Protein AF-A0A1V4ZF25-F1 (afdb_monomer)

Sequence (191 aa):
MKILPPLLLLLLVLAVLATGTIESGMRPPSDMKNAGIVDRIIAELNWEINGLTRPFATACNSPVFSGYELLMSSGESSKDLDHCIQFVAVQAGDTAQCEGIERGAPRTKCYCLIASKKNDPAICDQVPATDDMQAYLKIDCLWEVAIKNNNPAACDAMGNEKISRMFIGEMSRQTCRQRLASGQGVGESTL

Mean predicted aligned error: 16.09 Å

Solvent-accessible surface area (backbone atoms only — not comparable to full-atom values): 11262 Å² total; per-residue (Å²): 136,84,80,76,58,70,67,60,56,52,50,51,54,51,51,59,66,69,64,76,73,77,90,67,97,70,85,79,79,93,84,69,91,82,66,52,75,66,56,51,48,50,57,50,56,47,47,66,69,41,55,83,60,54,63,63,71,52,59,67,67,29,72,77,59,52,68,63,63,86,77,66,92,68,99,55,72,64,70,58,38,32,51,42,45,29,51,52,20,42,73,72,59,40,68,74,49,32,72,78,30,82,54,50,34,53,24,22,43,24,32,27,51,27,16,38,75,69,64,34,51,73,45,26,75,69,36,62,90,68,89,45,87,76,36,46,51,44,64,53,25,20,46,49,21,13,38,65,62,57,32,67,65,22,25,57,73,38,57,88,51,70,50,73,46,91,94,76,42,69,49,29,28,63,52,45,52,52,39,51,73,70,61,74,18,70,81,78,83,85,127

pLDDT: mean 74.19, std 22.08, range [32.78, 98.44]

Structure (mmCIF, N/CA/C/O backbone):
data_AF-A0A1V4ZF25-F1
#
_entry.id   AF-A0A1V4ZF25-F1
#
loop_
_atom_site.group_PDB
_atom_site.id
_atom_site.type_symbol
_atom_site.label_atom_id
_atom_site.label_alt_id
_atom_site.label_comp_id
_atom_site.label_asym_id
_atom_site.label_entity_id
_atom_site.label_seq_id
_atom_site.pdbx_PDB_ins_code
_atom_site.Cartn_x
_atom_site.Cartn_y
_atom_site.Cartn_z
_atom_site.occupancy
_atom_site.B_iso_or_equiv
_atom_site.auth_seq_id
_atom_site.auth_comp_id
_atom_site.auth_asym_id
_atom_site.auth_atom_id
_atom_site.pdbx_PDB_model_num
ATOM 1 N N . MET A 1 1 ? -29.576 9.202 -37.189 1.00 43.84 1 MET A N 1
ATOM 2 C CA . MET A 1 1 ? -28.399 8.309 -37.270 1.00 43.84 1 MET A CA 1
ATOM 3 C C . MET A 1 1 ? -28.535 7.481 -38.540 1.00 43.84 1 MET A C 1
ATOM 5 O O . MET A 1 1 ? -29.440 6.662 -38.612 1.00 43.84 1 MET A O 1
ATOM 9 N N . LYS A 1 2 ? -27.757 7.778 -39.588 1.00 48.41 2 LYS A N 1
ATOM 10 C CA . LYS A 1 2 ? -27.803 7.023 -40.851 1.00 48.41 2 LYS A CA 1
ATOM 11 C C . LYS A 1 2 ? -26.808 5.870 -40.739 1.00 48.41 2 LYS A C 1
ATOM 13 O O . LYS A 1 2 ? -25.610 6.113 -40.669 1.00 48.41 2 LYS A O 1
ATOM 18 N N . ILE A 1 3 ? -27.323 4.648 -40.651 1.00 57.91 3 ILE A N 1
ATOM 19 C CA . ILE A 1 3 ? -26.526 3.420 -40.652 1.00 57.91 3 ILE A CA 1
ATOM 20 C C . ILE A 1 3 ? -25.898 3.308 -42.043 1.00 57.91 3 ILE A C 1
ATOM 22 O O . ILE A 1 3 ? -26.611 3.280 -43.047 1.00 57.91 3 ILE A O 1
ATOM 26 N N . LEU A 1 4 ? -24.567 3.328 -42.104 1.00 49.41 4 LEU A N 1
ATOM 27 C CA . LEU A 1 4 ? -23.829 3.123 -43.345 1.00 49.41 4 LEU A CA 1
ATOM 28 C C . LEU A 1 4 ? -24.105 1.695 -43.847 1.00 49.41 4 LEU A C 1
ATOM 30 O O . LEU A 1 4 ? -24.036 0.758 -43.047 1.00 49.41 4 LEU A O 1
ATOM 34 N N . PRO A 1 5 ? -24.428 1.497 -45.136 1.00 68.56 5 PRO A N 1
ATOM 35 C CA . PRO A 1 5 ? -24.726 0.172 -45.653 1.00 68.56 5 PRO A CA 1
ATOM 36 C C . PRO A 1 5 ? -23.484 -0.730 -45.544 1.00 68.56 5 PRO A C 1
ATOM 38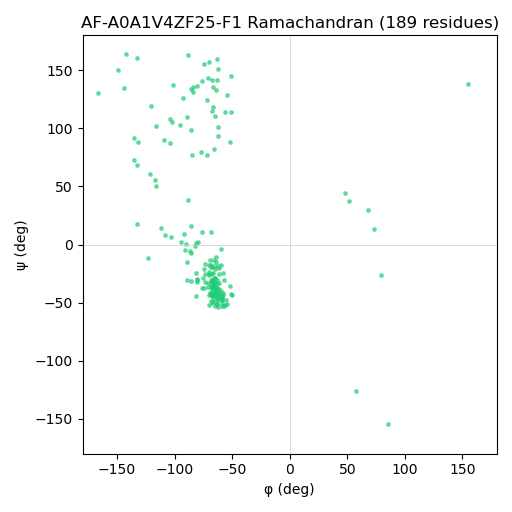 O O . PRO A 1 5 ? -22.372 -0.268 -45.811 1.00 68.56 5 PRO A O 1
ATOM 41 N N . PRO A 1 6 ? -23.648 -2.019 -45.198 1.00 69.19 6 PRO A N 1
ATOM 42 C CA . PRO A 1 6 ? -22.541 -2.942 -44.920 1.00 69.19 6 PRO A CA 1
ATOM 43 C C . PRO A 1 6 ? -21.561 -3.103 -46.095 1.00 69.19 6 PRO A C 1
ATOM 45 O O . PRO A 1 6 ? -20.382 -3.371 -45.882 1.00 69.19 6 PRO A O 1
ATOM 48 N N . LEU A 1 7 ? -22.008 -2.849 -47.330 1.00 66.12 7 LEU A N 1
ATOM 49 C CA . LEU A 1 7 ? -21.134 -2.818 -48.506 1.00 66.12 7 LEU A CA 1
ATOM 50 C C . LEU A 1 7 ? -20.093 -1.690 -48.471 1.00 66.12 7 LEU A C 1
ATOM 52 O O . LEU A 1 7 ? -18.994 -1.870 -48.988 1.00 66.12 7 LEU A O 1
ATOM 56 N N . LEU A 1 8 ? -20.411 -0.539 -47.871 1.00 69.06 8 LEU A N 1
ATOM 57 C CA . LEU A 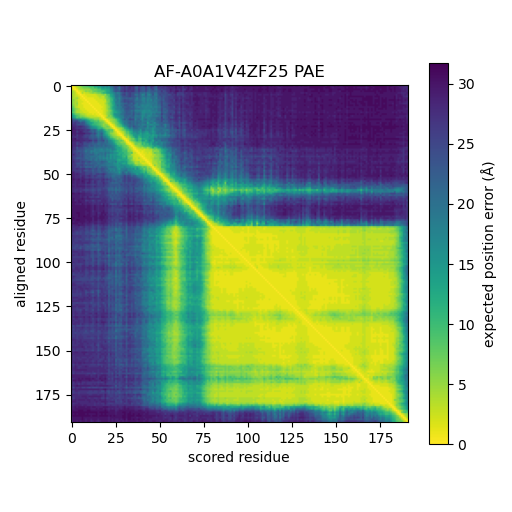1 8 ? -19.479 0.589 -47.802 1.00 69.06 8 LEU A CA 1
ATOM 58 C C . LEU A 1 8 ? -18.360 0.325 -46.786 1.00 69.06 8 LEU A C 1
ATOM 60 O O . LEU A 1 8 ? -17.223 0.732 -47.002 1.00 69.06 8 LEU A O 1
ATOM 64 N N . LEU A 1 9 ? -18.675 -0.409 -45.712 1.00 67.56 9 LEU A N 1
ATOM 65 C CA . LEU A 1 9 ? -17.688 -0.869 -44.736 1.00 67.56 9 LEU A CA 1
ATOM 66 C C . LEU A 1 9 ? -16.733 -1.889 -45.372 1.00 67.56 9 LEU A C 1
ATOM 68 O O . LEU A 1 9 ? -15.522 -1.793 -45.202 1.00 67.56 9 LEU A O 1
ATOM 72 N N . LEU A 1 10 ? -17.274 -2.816 -46.171 1.00 71.81 10 LEU A N 1
ATOM 73 C CA . LEU A 1 10 ? -16.479 -3.805 -46.899 1.00 71.81 10 LEU A CA 1
ATOM 74 C C . LEU A 1 10 ? -15.548 -3.143 -47.930 1.00 71.81 10 LEU A C 1
ATOM 76 O O . LEU A 1 10 ? -14.391 -3.530 -48.055 1.00 71.81 10 LEU A O 1
ATOM 80 N N . LEU A 1 11 ? -16.031 -2.112 -48.632 1.00 72.69 11 LEU A N 1
ATOM 81 C CA . LEU A 1 11 ? -15.228 -1.341 -49.586 1.00 72.69 11 LEU A CA 1
ATOM 82 C C . LEU A 1 11 ? -14.112 -0.539 -48.908 1.00 72.69 11 LEU A C 1
ATOM 84 O O . LEU A 1 11 ? -13.014 -0.477 -49.452 1.00 72.69 11 LEU A O 1
ATOM 88 N N . LEU A 1 12 ? -14.354 0.026 -47.721 1.00 69.88 12 LEU A N 1
ATOM 89 C CA . LEU A 1 12 ? -13.310 0.700 -46.941 1.00 69.88 12 LEU A CA 1
ATOM 90 C C . LEU A 1 12 ? -12.224 -0.281 -46.480 1.00 69.88 12 LEU A C 1
ATOM 92 O O . LEU A 1 12 ? -11.042 0.021 -46.611 1.00 69.88 12 LEU A O 1
ATOM 96 N N . VAL A 1 13 ? -12.607 -1.475 -46.019 1.00 71.38 13 VAL A N 1
ATOM 97 C CA . VAL A 1 13 ? -11.649 -2.524 -45.626 1.00 71.38 13 VAL A CA 1
ATOM 98 C C . VAL A 1 13 ? -10.829 -3.003 -46.829 1.00 71.38 13 VAL A C 1
ATOM 100 O O . VAL A 1 13 ? -9.610 -3.119 -46.738 1.00 71.38 13 VAL A O 1
ATOM 103 N N . LEU A 1 14 ? -11.466 -3.218 -47.984 1.00 74.50 14 LEU A N 1
ATOM 104 C CA . LEU A 1 14 ? -10.766 -3.604 -49.214 1.00 74.50 14 LEU A CA 1
ATOM 105 C C . LEU A 1 14 ? -9.848 -2.490 -49.743 1.00 74.50 14 LEU A C 1
ATOM 107 O O . LEU A 1 14 ? -8.775 -2.793 -50.261 1.00 74.50 14 LEU A O 1
ATOM 111 N N . ALA A 1 15 ? -10.226 -1.218 -49.586 1.00 67.81 15 ALA A N 1
ATOM 112 C CA . ALA A 1 15 ? -9.388 -0.083 -49.972 1.00 67.81 15 ALA A CA 1
ATOM 113 C C . ALA A 1 15 ? -8.112 0.005 -49.118 1.00 67.81 15 ALA A C 1
ATOM 115 O O . ALA A 1 15 ? -7.033 0.199 -49.672 1.00 67.81 15 ALA A O 1
ATOM 116 N N . VAL A 1 16 ? -8.218 -0.218 -47.803 1.00 62.72 16 VAL A N 1
ATOM 117 C CA . VAL A 1 16 ? -7.059 -0.262 -46.891 1.00 62.72 16 VAL A CA 1
ATOM 118 C C . VAL A 1 16 ? -6.133 -1.442 -47.214 1.00 62.72 16 VAL A C 1
ATOM 120 O O . VAL A 1 16 ? -4.915 -1.288 -47.191 1.00 62.72 16 VAL A O 1
ATOM 123 N N . LEU A 1 17 ? -6.691 -2.600 -47.589 1.00 61.19 17 LEU A N 1
ATOM 124 C CA . LEU A 1 17 ? -5.906 -3.764 -48.025 1.00 61.19 17 LEU A CA 1
ATOM 125 C C . LEU A 1 17 ? -5.196 -3.544 -49.374 1.00 61.19 17 LEU A C 1
ATOM 127 O O . LEU A 1 17 ? -4.135 -4.121 -49.606 1.00 61.19 17 LEU A O 1
ATOM 131 N N . ALA A 1 18 ? -5.766 -2.729 -50.267 1.00 57.44 18 ALA A N 1
ATOM 132 C CA . ALA A 1 18 ? -5.210 -2.479 -51.597 1.00 57.44 18 ALA A CA 1
ATOM 133 C C . ALA A 1 18 ? -4.069 -1.449 -51.596 1.00 57.44 18 ALA A C 1
ATOM 135 O O . ALA A 1 18 ? -3.160 -1.547 -52.419 1.00 57.44 18 ALA A O 1
ATOM 136 N N . THR A 1 19 ? -4.065 -0.485 -50.671 1.00 53.81 19 THR A N 1
ATOM 137 C CA . THR A 1 19 ? -3.007 0.537 -50.570 1.00 53.81 19 THR A CA 1
ATOM 138 C C . THR A 1 19 ? -1.838 0.083 -49.699 1.00 53.81 19 THR A C 1
ATOM 140 O O . THR A 1 19 ? -1.306 0.883 -48.940 1.00 53.81 19 THR A O 1
ATOM 143 N N . GLY A 1 20 ? -1.453 -1.196 -49.780 1.00 55.75 20 GLY A N 1
ATOM 144 C CA . GLY A 1 20 ? -0.365 -1.797 -49.011 1.00 55.75 20 GLY A CA 1
ATOM 145 C C . GLY A 1 20 ? 0.951 -1.017 -49.098 1.00 55.75 20 GLY A C 1
ATOM 146 O O . GLY A 1 20 ? 1.815 -1.319 -49.913 1.00 55.75 20 GLY A O 1
ATOM 147 N N . THR A 1 21 ? 1.113 -0.048 -48.205 1.00 42.12 21 THR A N 1
ATOM 148 C CA . THR A 1 21 ? 2.372 0.592 -47.835 1.00 42.12 21 THR A CA 1
ATOM 149 C C . THR A 1 21 ? 2.392 0.689 -46.318 1.00 42.12 21 THR A C 1
ATOM 151 O O . THR A 1 21 ? 2.205 1.752 -45.732 1.00 42.12 21 THR A O 1
ATOM 154 N N . ILE A 1 22 ? 2.581 -0.460 -45.672 1.00 46.69 22 ILE A N 1
ATOM 155 C CA . ILE A 1 22 ? 3.146 -0.483 -44.331 1.00 46.69 22 ILE A CA 1
ATOM 156 C C . ILE A 1 22 ? 4.663 -0.484 -44.543 1.00 46.69 22 ILE A C 1
ATOM 158 O O . ILE A 1 22 ? 5.259 -1.520 -44.840 1.00 46.69 22 ILE A O 1
ATOM 162 N N . GLU A 1 23 ? 5.297 0.684 -44.434 1.00 48.47 23 GLU A N 1
ATOM 163 C CA 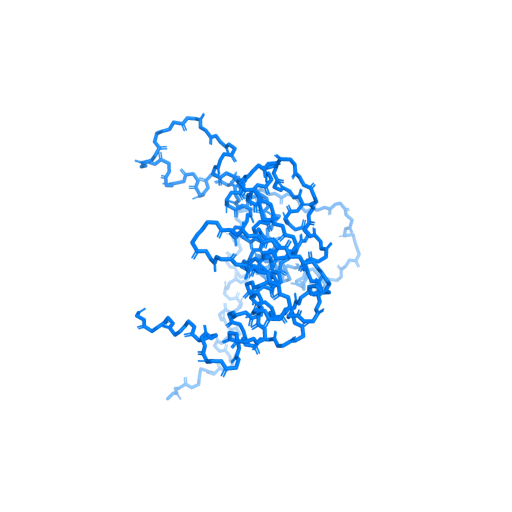. GLU A 1 23 ? 6.722 0.729 -44.111 1.00 48.47 23 GLU A CA 1
ATOM 164 C C . GLU A 1 23 ? 6.883 0.103 -42.720 1.00 48.47 23 GLU A C 1
ATOM 166 O O . GLU A 1 23 ? 6.564 0.700 -41.697 1.00 48.47 23 GLU A O 1
ATOM 171 N N . SER A 1 24 ? 7.314 -1.154 -42.677 1.00 41.22 24 SER A N 1
ATOM 172 C CA . SER A 1 24 ? 7.669 -1.852 -41.443 1.00 41.22 24 SER A CA 1
ATOM 173 C C . SER A 1 24 ? 9.009 -2.534 -41.627 1.00 41.22 24 SER A C 1
ATOM 175 O O . SER A 1 24 ? 9.118 -3.697 -42.013 1.00 41.22 24 SER A O 1
ATOM 177 N N . GLY A 1 25 ? 10.060 -1.779 -41.326 1.00 45.16 25 GLY A N 1
ATOM 178 C CA . GLY A 1 25 ? 11.343 -2.345 -40.955 1.00 45.16 25 GLY A CA 1
ATOM 179 C C . GLY A 1 25 ? 11.280 -2.844 -39.517 1.00 45.16 25 GLY A C 1
ATOM 180 O O . GLY A 1 25 ? 11.749 -2.152 -38.626 1.00 45.16 25 GLY A O 1
ATOM 181 N N . MET A 1 26 ? 10.705 -4.027 -39.285 1.00 43.22 26 MET A N 1
ATOM 182 C CA . MET A 1 26 ? 11.053 -4.895 -38.153 1.00 43.22 26 MET A CA 1
ATOM 183 C C . MET A 1 26 ? 10.467 -6.293 -38.367 1.00 43.22 26 MET A C 1
ATOM 185 O O . MET A 1 26 ? 9.315 -6.470 -38.747 1.00 43.22 26 MET A O 1
ATOM 189 N N . ARG A 1 27 ? 11.329 -7.297 -38.204 1.00 41.66 27 ARG A N 1
ATOM 190 C CA . ARG A 1 27 ? 11.104 -8.689 -38.600 1.00 41.66 27 ARG A CA 1
ATOM 191 C C . ARG A 1 27 ? 10.320 -9.431 -37.501 1.00 41.66 27 ARG A C 1
ATOM 193 O O . ARG A 1 27 ? 10.744 -9.355 -36.349 1.00 41.66 27 ARG A O 1
ATOM 200 N N . PRO A 1 28 ? 9.241 -10.170 -37.819 1.00 42.69 28 PRO A N 1
ATOM 201 C CA . PRO A 1 28 ? 8.540 -10.990 -36.832 1.00 42.69 28 PRO A CA 1
ATOM 202 C C . PRO A 1 28 ? 9.384 -12.207 -36.391 1.00 42.69 28 PRO A C 1
ATOM 204 O O . PRO A 1 28 ? 10.290 -12.624 -37.125 1.00 42.69 28 PRO A O 1
ATOM 207 N N . PRO A 1 29 ? 9.108 -12.776 -35.200 1.00 42.34 29 PRO A N 1
ATOM 208 C CA . PRO A 1 29 ? 9.837 -13.916 -34.643 1.00 42.34 29 PRO A CA 1
ATOM 209 C C . PRO A 1 29 ? 9.726 -15.182 -35.511 1.00 42.34 29 PRO A C 1
ATOM 211 O O . PRO A 1 29 ? 8.748 -15.404 -36.222 1.00 42.34 29 PRO A O 1
ATOM 214 N N . SER A 1 30 ? 10.765 -16.016 -35.441 1.00 45.06 30 SER A N 1
ATOM 215 C CA . SER A 1 30 ? 11.114 -17.100 -36.376 1.00 45.06 30 SER A CA 1
ATOM 216 C C . SER A 1 30 ? 10.129 -18.273 -36.498 1.00 45.06 30 SER A C 1
ATOM 218 O O . SER A 1 30 ? 10.297 -19.091 -37.404 1.00 45.06 30 SER A O 1
ATOM 220 N N . ASP A 1 31 ? 9.126 -18.378 -35.625 1.00 48.72 31 ASP A N 1
ATOM 221 C CA . ASP A 1 31 ? 8.354 -19.613 -35.411 1.00 48.72 31 ASP A CA 1
ATOM 222 C C . ASP A 1 31 ? 6.869 -19.500 -35.788 1.00 48.72 31 ASP A C 1
ATOM 224 O O . ASP A 1 31 ? 5.976 -19.904 -35.051 1.00 48.72 31 ASP A O 1
ATOM 228 N N . MET A 1 32 ? 6.579 -19.000 -36.992 1.00 49.62 32 MET A N 1
ATOM 229 C CA . MET A 1 32 ? 5.235 -19.085 -37.586 1.00 49.62 32 MET A CA 1
ATOM 230 C C . MET A 1 32 ? 5.305 -19.567 -39.035 1.00 49.62 32 MET A C 1
ATOM 232 O O . MET A 1 32 ? 5.032 -18.818 -39.970 1.00 49.62 32 MET A O 1
ATOM 236 N N . LYS A 1 33 ? 5.690 -20.832 -39.248 1.00 46.44 33 LYS A N 1
ATOM 237 C CA . LYS A 1 33 ? 5.713 -21.423 -40.600 1.00 46.44 33 LYS A CA 1
ATOM 238 C C . LYS A 1 33 ? 4.398 -22.085 -41.032 1.00 46.44 33 LYS A C 1
ATOM 240 O O . LYS A 1 33 ? 4.225 -22.266 -42.227 1.00 46.44 33 LYS A O 1
ATOM 245 N N . ASN A 1 34 ? 3.462 -22.368 -40.115 1.00 50.59 34 ASN A N 1
ATOM 246 C CA . ASN A 1 34 ? 2.241 -23.142 -40.416 1.00 50.59 34 ASN A CA 1
ATOM 247 C C . ASN A 1 34 ? 0.917 -22.541 -39.891 1.00 50.59 34 ASN A C 1
ATOM 249 O O . ASN A 1 34 ? -0.080 -23.251 -39.804 1.00 50.59 34 ASN A O 1
ATOM 253 N N . ALA A 1 35 ? 0.876 -21.255 -39.544 1.00 48.78 35 ALA A N 1
ATOM 254 C CA . ALA A 1 35 ? -0.372 -20.600 -39.140 1.00 48.78 35 ALA A CA 1
ATOM 255 C C . ALA A 1 35 ? -1.159 -20.131 -40.380 1.00 48.78 35 AL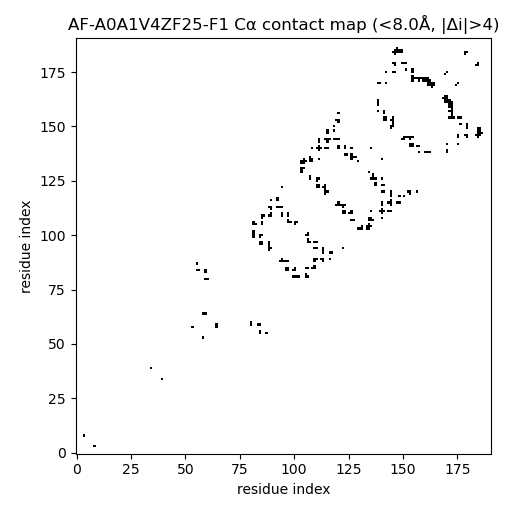A A C 1
ATOM 257 O O . ALA A 1 35 ? -0.567 -19.564 -41.308 1.00 48.78 35 ALA A O 1
ATOM 258 N N . GLY A 1 36 ? -2.475 -20.365 -40.418 1.00 49.78 36 GLY A N 1
ATOM 259 C CA . GLY A 1 36 ? -3.327 -19.922 -41.524 1.00 49.78 36 GLY A CA 1
ATOM 260 C C . GLY A 1 36 ? -3.361 -18.393 -41.635 1.00 49.78 36 GLY A C 1
ATOM 261 O O . GLY A 1 36 ? -3.068 -17.682 -40.678 1.00 49.78 36 GLY A O 1
ATOM 262 N N . ILE A 1 37 ? -3.743 -17.853 -42.799 1.00 59.34 37 ILE A N 1
ATOM 263 C CA . ILE A 1 37 ? -3.879 -16.393 -43.003 1.00 59.34 37 ILE A CA 1
ATOM 264 C C . ILE A 1 37 ? -4.761 -15.748 -41.922 1.00 59.34 37 ILE A C 1
ATOM 266 O O . ILE A 1 37 ? -4.455 -14.656 -41.459 1.00 59.34 37 ILE A O 1
ATOM 270 N N . VAL A 1 38 ? -5.804 -16.448 -41.471 1.00 51.66 38 VAL A N 1
ATOM 271 C CA . VAL A 1 38 ? -6.694 -15.985 -40.398 1.00 51.66 38 VAL A CA 1
ATOM 272 C C . VAL A 1 38 ? -5.978 -15.949 -39.044 1.00 51.66 38 VAL A C 1
ATOM 274 O O . VAL A 1 38 ? -6.114 -14.964 -38.331 1.00 51.66 38 VAL A O 1
ATOM 277 N N . ASP A 1 39 ? -5.145 -16.940 -38.720 1.00 49.47 39 ASP A N 1
ATOM 278 C CA . ASP A 1 39 ? -4.352 -16.952 -37.480 1.00 49.47 39 ASP A CA 1
ATOM 279 C C . ASP A 1 39 ? -3.304 -15.835 -37.464 1.00 49.47 39 ASP A C 1
ATOM 281 O O . ASP A 1 39 ? -3.031 -15.242 -36.422 1.00 49.47 39 ASP A O 1
ATOM 285 N N . ARG A 1 40 ? -2.742 -15.503 -38.635 1.00 52.12 40 ARG A N 1
ATOM 286 C CA . ARG A 1 40 ? -1.816 -14.374 -38.793 1.00 52.12 40 ARG A CA 1
ATOM 287 C C . ARG A 1 40 ? -2.530 -13.037 -38.619 1.00 52.12 40 ARG A C 1
ATOM 289 O O . ARG A 1 40 ? -2.005 -12.177 -37.931 1.00 52.12 40 ARG A O 1
ATOM 296 N N . ILE A 1 41 ? -3.735 -12.885 -39.170 1.00 54.31 41 ILE A N 1
ATOM 297 C CA . ILE A 1 41 ? -4.560 -11.677 -38.998 1.00 54.31 41 ILE A CA 1
ATOM 298 C C . ILE A 1 41 ? -5.045 -11.538 -37.549 1.00 54.31 41 ILE A C 1
ATOM 300 O O . ILE A 1 41 ? -5.073 -10.431 -37.027 1.00 54.31 41 ILE A O 1
ATOM 304 N N . ILE A 1 42 ? -5.388 -12.640 -36.874 1.00 55.53 42 ILE A N 1
ATOM 305 C CA . ILE A 1 42 ? -5.744 -12.618 -35.450 1.00 55.53 42 ILE A CA 1
ATOM 306 C C . ILE A 1 42 ? -4.522 -12.239 -34.614 1.00 55.53 42 ILE A C 1
ATOM 308 O O . ILE A 1 42 ? -4.649 -11.379 -33.756 1.00 55.53 42 ILE A O 1
ATOM 312 N N . ALA A 1 43 ? -3.336 -12.794 -34.882 1.00 52.62 43 ALA A N 1
ATOM 313 C CA . ALA A 1 43 ? -2.102 -12.373 -34.212 1.00 52.62 43 ALA A CA 1
ATOM 314 C C . ALA A 1 43 ? -1.766 -10.892 -34.479 1.00 52.62 43 ALA A C 1
ATOM 316 O O . ALA A 1 43 ? -1.253 -10.214 -33.589 1.00 52.62 43 ALA A O 1
ATOM 317 N N . GLU A 1 44 ? -2.099 -10.392 -35.672 1.00 50.78 44 GLU A N 1
ATOM 318 C CA . GLU A 1 44 ? -1.920 -8.996 -36.064 1.00 50.78 44 GLU A CA 1
ATOM 319 C C . GLU A 1 44 ? -2.896 -8.047 -35.328 1.00 50.78 44 GLU A C 1
ATOM 321 O O . GLU A 1 44 ? -2.514 -7.127 -34.614 1.00 50.78 44 GLU A O 1
ATOM 326 N N . LEU A 1 45 ? -4.194 -8.329 -35.361 1.00 49.28 45 LEU A N 1
ATOM 327 C CA . LEU A 1 45 ? -5.189 -7.530 -34.631 1.00 49.28 45 LEU A CA 1
ATOM 328 C C . LEU A 1 45 ? -5.011 -7.623 -33.110 1.00 49.28 45 LEU A C 1
ATOM 330 O O . LEU A 1 45 ? -5.310 -6.680 -32.376 1.00 49.28 45 LEU A O 1
ATOM 334 N N . ASN A 1 46 ? -4.485 -8.747 -32.621 1.00 48.59 46 ASN A N 1
ATOM 335 C CA . ASN A 1 46 ? -4.186 -8.917 -31.212 1.00 48.59 46 ASN A CA 1
ATOM 336 C C . ASN A 1 46 ? -2.991 -8.047 -30.781 1.00 48.59 46 ASN A C 1
ATOM 338 O O . ASN A 1 46 ? -2.949 -7.708 -29.609 1.00 48.59 46 ASN A O 1
ATOM 342 N N . TRP A 1 47 ? -2.062 -7.614 -31.648 1.00 45.28 47 TRP A N 1
ATOM 343 C CA . TRP A 1 47 ? -1.019 -6.642 -31.253 1.00 45.28 47 TRP A CA 1
ATOM 344 C C . TRP A 1 47 ? -1.503 -5.190 -31.266 1.00 45.28 47 TRP A C 1
ATOM 346 O O . TRP A 1 47 ? -0.965 -4.385 -30.513 1.00 45.28 47 TRP A O 1
ATOM 356 N N . GLU A 1 48 ? -2.528 -4.847 -32.050 1.00 39.34 48 GLU A N 1
ATOM 357 C CA . GLU A 1 48 ? -3.164 -3.522 -31.975 1.00 39.34 48 GLU A CA 1
ATOM 358 C C . GLU A 1 48 ? -4.040 -3.396 -30.720 1.00 39.34 48 GLU A C 1
ATOM 360 O O . GLU A 1 48 ? -4.014 -2.367 -30.044 1.00 39.34 48 GLU A O 1
ATOM 365 N N . ILE A 1 49 ? -4.738 -4.470 -30.330 1.00 45.28 49 ILE A N 1
ATOM 366 C CA . ILE A 1 49 ? -5.528 -4.514 -29.086 1.00 45.28 49 ILE A CA 1
ATOM 367 C C . ILE A 1 49 ? -4.616 -4.694 -27.854 1.00 45.28 49 ILE A C 1
ATOM 369 O O . ILE A 1 49 ? -4.823 -4.036 -26.833 1.00 45.28 49 ILE A O 1
ATOM 373 N N . ASN A 1 50 ? -3.545 -5.491 -27.960 1.00 42.44 50 ASN A N 1
ATOM 374 C CA . ASN A 1 50 ? -2.468 -5.571 -26.961 1.00 42.44 50 ASN A CA 1
ATOM 375 C C . ASN A 1 50 ? -1.379 -4.499 -27.172 1.00 42.44 50 ASN A C 1
ATOM 377 O O . ASN A 1 50 ? -0.309 -4.570 -26.575 1.00 42.44 50 ASN A O 1
ATOM 381 N N . GLY A 1 51 ? -1.640 -3.449 -27.957 1.00 40.12 51 GLY A N 1
ATOM 382 C CA . GLY A 1 51 ? -0.790 -2.251 -28.021 1.00 40.12 51 GLY A CA 1
ATOM 383 C C . GLY A 1 51 ? -0.784 -1.476 -26.695 1.00 40.12 51 GLY A C 1
ATOM 384 O O . GLY A 1 51 ? 0.098 -0.654 -26.446 1.00 40.12 51 GLY A O 1
ATOM 385 N N . LEU A 1 52 ? -1.728 -1.810 -25.807 1.00 42.25 52 LEU A N 1
ATOM 386 C CA . LEU A 1 52 ? -1.733 -1.493 -24.378 1.00 42.25 52 LEU A CA 1
ATOM 387 C C . LEU A 1 52 ? -0.672 -2.255 -23.569 1.00 42.25 52 LEU A C 1
ATOM 389 O O . LEU A 1 52 ? -0.398 -1.863 -22.445 1.00 42.25 52 LEU A O 1
ATOM 393 N N . THR A 1 53 ? -0.045 -3.291 -24.127 1.00 44.88 53 THR A N 1
ATOM 394 C CA . THR A 1 53 ? 1.108 -4.005 -23.563 1.00 44.88 53 THR A CA 1
ATOM 395 C C . THR A 1 53 ? 2.326 -3.849 -24.473 1.00 44.88 53 THR A C 1
ATOM 397 O O . THR A 1 53 ? 2.975 -4.821 -24.861 1.00 44.88 53 THR A O 1
ATOM 400 N N . ARG A 1 54 ? 2.717 -2.604 -24.779 1.00 49.53 54 ARG A N 1
ATOM 401 C CA . ARG A 1 54 ? 4.165 -2.346 -24.877 1.00 49.53 54 ARG A CA 1
ATOM 402 C C . ARG A 1 54 ? 4.798 -2.887 -23.586 1.00 49.53 54 ARG A C 1
ATOM 404 O O . ARG A 1 54 ? 4.144 -2.774 -22.547 1.00 49.53 54 ARG A O 1
ATOM 411 N N . PRO A 1 55 ? 6.025 -3.442 -23.586 1.00 50.47 55 PRO A N 1
ATOM 412 C CA . PRO A 1 55 ? 6.711 -3.679 -22.322 1.00 50.47 55 PRO A CA 1
ATOM 413 C C . PRO A 1 55 ? 6.656 -2.347 -21.573 1.00 50.47 55 PRO A C 1
ATOM 415 O O . PRO A 1 55 ? 7.132 -1.341 -22.089 1.00 50.47 55 PRO A O 1
ATOM 418 N N . PHE A 1 56 ? 5.949 -2.279 -20.447 1.00 52.94 56 PHE A N 1
ATOM 419 C CA . PHE A 1 56 ? 5.615 -0.997 -19.817 1.00 52.94 56 PHE A CA 1
ATOM 420 C C . PHE A 1 56 ? 6.884 -0.233 -19.398 1.00 52.94 56 PHE A C 1
ATOM 422 O O . PHE A 1 56 ? 6.927 0.995 -19.445 1.00 52.94 56 PHE A O 1
ATOM 429 N N . ALA A 1 57 ? 7.973 -0.971 -19.158 1.00 48.00 57 ALA A N 1
ATOM 430 C CA . ALA A 1 57 ? 9.331 -0.454 -19.023 1.00 48.00 57 ALA A CA 1
ATOM 431 C C . ALA A 1 57 ? 9.817 0.355 -20.247 1.00 48.00 57 ALA A C 1
ATOM 433 O O . ALA A 1 57 ? 10.589 1.297 -20.099 1.00 48.00 57 ALA A O 1
ATOM 434 N N . THR A 1 58 ? 9.360 0.039 -21.460 1.00 54.62 58 THR A N 1
ATOM 435 C CA . THR A 1 58 ? 9.645 0.798 -22.685 1.00 54.62 58 THR A CA 1
ATOM 436 C C . THR A 1 58 ? 8.868 2.111 -22.741 1.00 54.62 58 THR A C 1
ATOM 438 O O . THR A 1 58 ? 9.345 3.029 -23.392 1.00 54.62 58 THR A O 1
ATOM 441 N N . ALA A 1 59 ? 7.715 2.250 -22.070 1.00 62.66 59 ALA A N 1
ATOM 442 C CA . ALA A 1 59 ? 6.986 3.524 -22.011 1.00 62.66 59 ALA A CA 1
ATOM 443 C C . ALA A 1 59 ? 7.732 4.553 -21.149 1.00 62.66 59 ALA A C 1
ATOM 445 O O . ALA A 1 59 ? 7.913 5.688 -21.581 1.00 62.66 59 ALA A O 1
ATOM 446 N N . CYS A 1 60 ? 8.249 4.124 -19.994 1.00 66.69 60 CYS A N 1
ATOM 447 C CA . CYS A 1 60 ? 9.040 4.981 -19.109 1.00 66.69 60 CYS A CA 1
ATOM 448 C C . CYS A 1 60 ? 10.461 5.270 -19.615 1.00 66.69 60 CYS A C 1
ATOM 450 O O . CYS A 1 60 ? 11.077 6.226 -19.166 1.00 66.69 60 CYS A O 1
ATOM 452 N N . ASN A 1 61 ? 10.952 4.483 -20.577 1.00 60.25 61 ASN A N 1
ATOM 453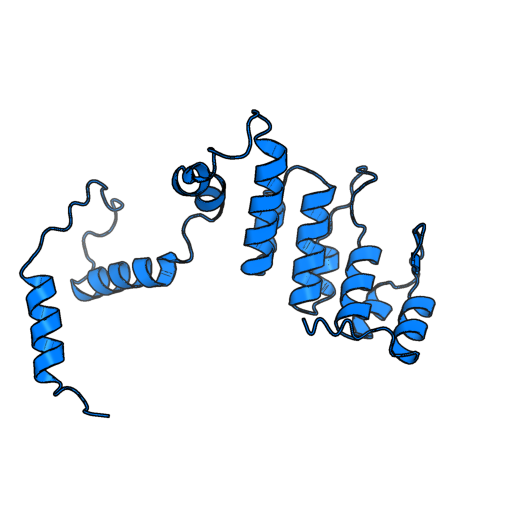 C CA . ASN A 1 61 ? 12.247 4.680 -21.232 1.00 60.25 61 ASN A CA 1
ATOM 454 C C . ASN A 1 61 ? 12.109 5.096 -22.715 1.00 60.25 61 ASN A C 1
ATOM 456 O O . ASN A 1 61 ? 13.065 4.978 -23.481 1.00 60.25 61 ASN A O 1
ATOM 460 N N . SER A 1 62 ? 10.918 5.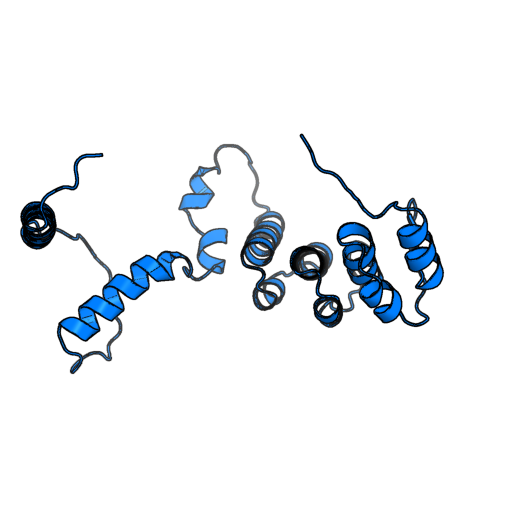517 -23.172 1.00 54.56 62 SER A N 1
ATOM 461 C CA . SER A 1 62 ? 10.699 5.829 -24.591 1.00 54.56 62 SER A CA 1
ATOM 462 C C . SER A 1 62 ? 11.215 7.225 -24.953 1.00 54.56 62 SER A C 1
ATOM 464 O O . SER A 1 62 ? 10.842 8.191 -24.282 1.00 54.56 62 SER A O 1
ATOM 466 N N . PRO A 1 63 ? 11.905 7.390 -26.101 1.00 51.06 63 PRO A N 1
ATOM 467 C CA . PRO A 1 63 ? 12.227 8.709 -26.646 1.00 51.06 63 PRO A CA 1
ATOM 468 C C . PRO A 1 63 ? 10.986 9.575 -26.949 1.00 51.06 63 PRO A C 1
ATOM 470 O O . PRO A 1 63 ? 11.096 10.789 -27.063 1.00 51.06 63 PRO A O 1
ATOM 473 N N . VAL A 1 64 ? 9.788 8.978 -27.050 1.00 48.88 64 VAL A N 1
ATOM 474 C CA . VAL A 1 64 ? 8.519 9.704 -27.264 1.00 48.88 64 VAL A CA 1
ATOM 475 C C . VAL A 1 64 ? 8.038 10.413 -25.988 1.00 48.88 64 VAL A C 1
ATOM 477 O O . VAL A 1 64 ? 7.405 11.460 -26.076 1.00 48.88 64 VAL A O 1
ATOM 480 N N . PHE A 1 65 ? 8.381 9.892 -24.804 1.00 45.84 65 PHE A N 1
ATOM 481 C CA . PHE A 1 65 ? 8.234 10.608 -23.530 1.00 45.84 65 PHE A CA 1
ATOM 482 C C . PHE A 1 65 ? 9.414 11.590 -23.338 1.00 45.84 65 PHE A C 1
ATOM 484 O O . PHE A 1 65 ? 9.223 12.718 -22.914 1.00 45.84 65 PHE A O 1
ATOM 491 N N . SER A 1 66 ? 10.605 11.291 -23.858 1.00 41.66 66 SER A N 1
ATOM 492 C CA . SER A 1 66 ? 11.696 12.283 -23.995 1.00 41.66 66 SER A CA 1
ATOM 493 C C . SER A 1 66 ? 11.350 13.504 -24.880 1.00 41.66 66 SER A C 1
ATOM 495 O O . SER A 1 66 ? 12.111 14.455 -24.964 1.00 41.66 66 SER A O 1
ATOM 497 N N . GLY A 1 67 ? 10.175 13.565 -25.518 1.00 38.12 67 GLY A N 1
ATOM 498 C CA . GLY A 1 67 ? 9.696 14.775 -26.201 1.00 38.12 67 GLY A CA 1
ATOM 499 C C . GLY A 1 67 ? 9.301 15.931 -25.266 1.00 38.12 67 GLY A C 1
ATOM 500 O O . GLY A 1 67 ? 9.236 17.073 -25.720 1.00 38.12 67 GLY A O 1
ATOM 501 N N . TYR A 1 68 ? 9.069 15.679 -23.970 1.00 46.00 68 TYR A N 1
ATOM 502 C CA . TYR A 1 68 ? 8.914 16.744 -22.961 1.00 46.00 68 TYR A CA 1
ATOM 503 C C . TYR A 1 68 ? 10.242 17.127 -22.278 1.00 46.00 68 TYR A C 1
ATOM 505 O O . TYR A 1 68 ? 10.254 17.932 -21.345 1.00 46.00 68 TYR A O 1
ATOM 513 N N . GLU A 1 69 ? 11.376 16.628 -22.781 1.00 42.69 69 GLU A N 1
ATOM 514 C CA . GLU A 1 69 ? 12.750 16.944 -22.346 1.00 42.69 69 GLU A CA 1
ATOM 515 C C . GLU A 1 69 ? 13.187 18.389 -22.676 1.00 42.69 69 GLU A C 1
ATOM 517 O O . GLU A 1 69 ? 14.343 18.760 -22.511 1.00 42.69 69 GLU A O 1
ATOM 522 N N . LEU A 1 70 ? 12.260 19.256 -23.097 1.00 40.38 70 LEU A N 1
ATOM 523 C CA . LEU A 1 70 ? 12.503 20.693 -23.255 1.00 40.38 70 LEU A CA 1
ATOM 524 C C . LEU A 1 70 ? 12.111 21.543 -22.039 1.00 40.38 70 LEU A C 1
ATOM 526 O O . LEU A 1 70 ? 12.275 22.760 -22.103 1.00 40.38 70 LEU A O 1
ATOM 530 N N . LEU A 1 71 ? 11.635 20.959 -20.930 1.00 39.78 71 LEU A N 1
ATOM 531 C CA . LEU A 1 71 ? 11.318 21.752 -19.730 1.00 39.78 71 LEU A CA 1
ATOM 532 C C . LEU A 1 71 ? 12.026 21.367 -18.435 1.00 39.78 71 LEU A C 1
ATOM 534 O O . LEU A 1 71 ? 12.004 22.193 -17.526 1.00 39.78 71 LEU A O 1
ATOM 538 N N . MET A 1 72 ? 12.711 20.226 -18.321 1.00 42.91 72 MET A N 1
ATOM 539 C CA . MET A 1 72 ? 13.476 19.928 -17.101 1.00 42.91 72 MET A CA 1
ATOM 540 C C . MET A 1 72 ? 14.869 19.380 -17.403 1.00 42.91 72 MET A C 1
ATOM 542 O O . MET A 1 72 ? 15.113 18.193 -17.561 1.00 42.91 72 MET A O 1
ATOM 546 N N . SER A 1 73 ? 15.790 20.339 -17.469 1.00 47.12 73 SER A N 1
ATOM 547 C CA . SER A 1 73 ? 17.236 20.189 -17.383 1.00 47.12 73 SER A CA 1
ATOM 548 C C . SER A 1 73 ? 17.639 19.483 -16.088 1.00 47.12 73 SER A C 1
ATOM 550 O O . SER A 1 73 ? 17.520 20.072 -15.015 1.00 47.12 73 SER A O 1
ATOM 552 N N . SER A 1 74 ? 18.189 18.275 -16.193 1.00 37.47 74 SER A N 1
ATOM 553 C CA . SER A 1 74 ? 19.440 17.815 -15.553 1.00 37.47 74 SER A CA 1
ATOM 554 C C . SER A 1 74 ? 19.409 16.293 -15.394 1.00 37.47 74 SER A C 1
ATOM 556 O O . SER A 1 74 ? 18.381 15.716 -15.062 1.00 37.47 74 SER A O 1
ATOM 558 N N . GLY A 1 75 ? 20.530 15.624 -15.666 1.00 43.16 75 GLY A N 1
ATOM 559 C CA . GLY A 1 75 ? 20.644 14.167 -15.619 1.00 43.16 75 GLY A CA 1
ATOM 560 C C . GLY A 1 75 ? 20.470 13.561 -14.218 1.00 43.16 75 GLY A C 1
ATOM 561 O O . GLY A 1 75 ? 21.455 13.200 -13.580 1.00 43.16 75 GLY A O 1
ATOM 562 N N . GLU A 1 76 ? 19.220 13.378 -13.786 1.00 45.94 76 GLU A N 1
ATOM 563 C CA . GLU A 1 76 ? 18.789 12.583 -12.624 1.00 45.94 76 GLU A CA 1
ATOM 564 C C . GLU A 1 76 ? 17.811 11.471 -13.068 1.00 45.94 76 GLU A C 1
ATOM 566 O O . GLU A 1 76 ? 16.661 11.399 -12.645 1.00 45.94 76 GLU A O 1
ATOM 571 N N . SER A 1 77 ? 18.261 10.568 -13.942 1.00 56.28 77 SER A N 1
ATOM 572 C CA . SER A 1 77 ? 17.388 9.580 -14.600 1.00 56.28 77 SER A CA 1
ATOM 573 C C . SER A 1 77 ? 16.666 8.593 -13.660 1.00 56.28 77 SER A C 1
ATOM 575 O O . SER A 1 77 ? 15.670 8.013 -14.081 1.00 56.28 77 SER A O 1
ATOM 577 N N . SER A 1 78 ? 17.115 8.370 -12.415 1.00 56.53 78 SER A N 1
ATOM 578 C CA . SER A 1 78 ? 16.500 7.363 -11.525 1.00 56.53 78 SER A CA 1
ATOM 579 C C . SER A 1 78 ? 15.294 7.876 -10.731 1.00 56.53 78 SER A C 1
ATOM 581 O O . SER A 1 78 ? 14.364 7.115 -10.456 1.00 56.53 78 SER A O 1
ATOM 583 N N . LYS A 1 79 ? 15.257 9.171 -10.376 1.00 59.50 79 LYS A N 1
ATOM 584 C CA . LYS A 1 79 ? 14.140 9.727 -9.593 1.00 59.50 79 LYS A CA 1
ATOM 585 C C . LYS A 1 79 ? 12.860 9.815 -10.414 1.00 59.50 79 LYS A C 1
ATOM 587 O O . LYS A 1 79 ? 11.787 9.549 -9.869 1.00 59.50 79 LYS A O 1
ATOM 592 N N . ASP A 1 80 ? 12.979 10.142 -11.693 1.00 73.88 80 ASP A N 1
ATOM 593 C CA . ASP A 1 80 ? 11.835 10.257 -12.596 1.00 73.88 80 ASP A CA 1
ATOM 594 C C . ASP A 1 80 ? 11.372 8.886 -13.103 1.00 73.88 80 ASP A C 1
ATOM 596 O O . ASP A 1 80 ? 10.170 8.657 -13.251 1.00 73.88 80 ASP A O 1
ATOM 600 N N . LEU A 1 81 ? 12.298 7.933 -13.263 1.00 83.69 81 LEU A N 1
ATOM 601 C CA . LEU A 1 81 ? 11.975 6.580 -13.713 1.00 83.69 81 LEU A CA 1
ATOM 602 C C . LEU A 1 81 ? 11.112 5.817 -12.700 1.00 83.69 81 LEU A C 1
ATOM 604 O O . LEU A 1 81 ? 10.061 5.298 -13.070 1.00 83.69 81 LEU A O 1
ATOM 608 N N . ASP A 1 82 ? 11.497 5.799 -11.421 1.00 89.94 82 ASP A N 1
ATOM 609 C CA . ASP A 1 82 ? 10.731 5.118 -10.366 1.00 89.94 82 ASP A CA 1
ATOM 610 C C . ASP A 1 82 ? 9.294 5.649 -10.253 1.00 89.94 82 ASP A C 1
ATOM 612 O O . ASP A 1 82 ? 8.346 4.878 -10.102 1.00 89.94 82 ASP A O 1
ATOM 616 N N . HIS A 1 83 ? 9.116 6.973 -10.339 1.00 88.19 83 HIS A N 1
ATOM 617 C CA . HIS A 1 83 ? 7.787 7.585 -10.297 1.00 88.19 83 HIS A CA 1
ATOM 618 C C . HIS A 1 83 ? 6.989 7.302 -11.574 1.00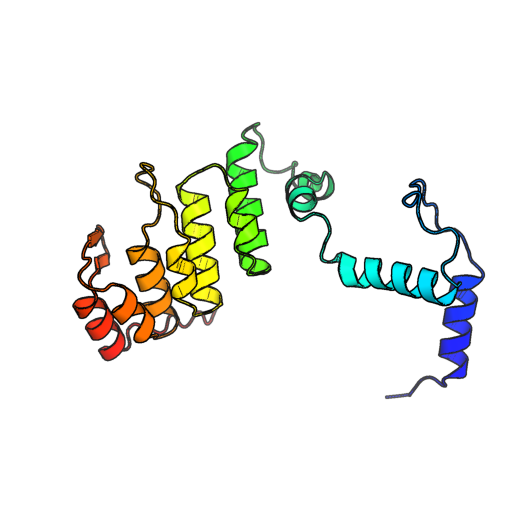 88.19 83 HIS A C 1
ATOM 620 O O . HIS A 1 83 ? 5.772 7.125 -11.495 1.00 88.19 83 HIS A O 1
ATOM 626 N N . CYS A 1 84 ? 7.647 7.208 -12.735 1.00 89.25 84 CYS A N 1
ATOM 627 C CA . CYS A 1 84 ? 6.993 6.770 -13.965 1.00 89.25 84 CYS A CA 1
ATOM 628 C C . CYS A 1 84 ? 6.490 5.327 -13.844 1.00 89.25 84 CYS A C 1
ATOM 630 O O . CYS A 1 84 ? 5.307 5.073 -14.080 1.00 89.25 84 CYS A O 1
ATOM 632 N N . ILE A 1 85 ? 7.353 4.396 -13.419 1.00 88.56 85 ILE A N 1
ATOM 633 C CA . ILE A 1 85 ? 6.986 2.983 -13.236 1.00 88.56 85 ILE A CA 1
ATOM 634 C C . ILE A 1 85 ? 5.845 2.877 -12.223 1.00 88.56 85 ILE A C 1
ATOM 636 O O . ILE A 1 85 ? 4.847 2.214 -12.497 1.00 88.56 85 ILE A O 1
ATOM 640 N N . GLN A 1 86 ? 5.942 3.593 -11.099 1.00 92.94 86 GLN A N 1
ATOM 641 C CA . GLN A 1 86 ? 4.870 3.673 -10.111 1.00 92.94 86 GLN A CA 1
ATOM 642 C C . GLN A 1 86 ? 3.547 4.124 -10.737 1.00 92.94 86 GLN A C 1
ATOM 644 O O . GLN A 1 86 ? 2.517 3.486 -10.517 1.00 92.94 86 GLN A O 1
ATOM 649 N N . PHE A 1 87 ? 3.550 5.229 -11.485 1.00 89.38 87 PHE A N 1
ATOM 650 C CA . PHE A 1 87 ? 2.337 5.765 -12.096 1.00 89.38 87 PHE A CA 1
ATOM 651 C C . PHE A 1 87 ? 1.694 4.743 -13.037 1.00 89.38 87 PHE A C 1
ATOM 653 O O . PHE A 1 87 ? 0.496 4.476 -12.936 1.00 89.38 87 PHE A O 1
ATOM 660 N N . VAL A 1 88 ? 2.494 4.123 -13.905 1.00 88.81 88 VAL A N 1
ATOM 661 C CA . VAL A 1 88 ? 2.018 3.112 -14.855 1.00 88.81 88 VAL A CA 1
ATOM 662 C C . VAL A 1 88 ? 1.458 1.887 -14.127 1.00 88.81 88 VAL A C 1
ATOM 664 O O . VAL A 1 88 ? 0.328 1.483 -14.412 1.00 88.81 88 VAL A O 1
ATOM 667 N N . ALA A 1 89 ? 2.179 1.367 -13.133 1.00 92.06 89 ALA A N 1
ATOM 668 C CA . ALA A 1 89 ? 1.757 0.227 -12.322 1.00 92.06 89 ALA A CA 1
ATOM 669 C C . ALA A 1 89 ? 0.422 0.490 -11.612 1.00 92.06 89 ALA A C 1
ATOM 671 O O . ALA A 1 89 ? -0.483 -0.345 -11.635 1.00 92.06 89 ALA A O 1
ATOM 672 N N . VAL A 1 90 ? 0.251 1.686 -11.038 1.00 93.25 90 VAL A N 1
ATOM 673 C CA . VAL A 1 90 ? -0.997 2.104 -10.380 1.00 93.25 90 VAL A CA 1
ATOM 674 C C . VAL A 1 90 ? -2.143 2.233 -11.380 1.00 93.25 90 VAL A C 1
ATOM 676 O O . VAL A 1 90 ? -3.279 1.835 -11.090 1.00 93.25 90 VAL A O 1
ATOM 679 N N . GLN A 1 91 ? -1.874 2.761 -12.574 1.00 89.75 91 GLN A N 1
ATOM 680 C CA . GLN A 1 91 ? -2.887 2.889 -13.617 1.00 89.75 91 GLN A CA 1
ATOM 681 C C . GLN A 1 91 ? -3.351 1.529 -14.136 1.00 89.75 91 GLN A C 1
ATOM 683 O O . GLN A 1 91 ? -4.564 1.311 -14.198 1.00 89.75 91 GLN A O 1
ATOM 688 N N . ALA A 1 92 ? -2.416 0.611 -14.379 1.00 89.62 92 ALA A N 1
ATOM 689 C CA . ALA A 1 92 ? -2.696 -0.773 -14.752 1.00 89.62 92 ALA A CA 1
ATOM 690 C C . ALA A 1 92 ? -3.298 -1.599 -13.598 1.00 89.62 92 ALA A C 1
ATOM 692 O O . ALA A 1 92 ? -4.024 -2.563 -13.829 1.00 89.62 92 ALA A O 1
ATOM 693 N N . GLY A 1 93 ? -3.018 -1.221 -12.347 1.00 92.31 93 GLY A N 1
ATOM 694 C CA . GLY A 1 93 ? -3.330 -2.035 -11.176 1.00 92.31 93 GLY A CA 1
ATOM 695 C C . GLY A 1 93 ? -2.488 -3.314 -11.113 1.00 92.31 93 GLY A C 1
ATOM 696 O O . GLY A 1 93 ? -2.970 -4.324 -10.602 1.00 92.31 93 GLY A O 1
ATOM 697 N N . ASP A 1 94 ? -1.275 -3.294 -11.656 1.00 94.25 94 ASP A N 1
ATOM 698 C CA . ASP A 1 94 ? -0.385 -4.451 -11.746 1.00 94.25 94 ASP A CA 1
ATOM 699 C C . ASP A 1 94 ? 0.725 -4.348 -10.694 1.00 94.25 94 ASP A C 1
ATOM 701 O O . ASP A 1 94 ? 1.619 -3.507 -10.789 1.00 94.25 94 ASP A O 1
ATOM 705 N N . THR A 1 95 ? 0.656 -5.190 -9.661 1.00 95.88 95 THR A N 1
ATOM 706 C CA . THR A 1 95 ? 1.616 -5.155 -8.549 1.00 95.88 95 THR A CA 1
ATOM 707 C C . THR A 1 95 ? 2.978 -5.723 -8.931 1.00 95.88 95 THR A C 1
ATOM 709 O O . THR A 1 95 ? 3.968 -5.355 -8.300 1.00 95.88 95 THR A O 1
ATOM 712 N N . ALA A 1 96 ? 3.062 -6.548 -9.983 1.00 94.88 96 ALA A N 1
ATOM 713 C CA . ALA A 1 96 ? 4.333 -7.092 -10.458 1.00 94.88 96 ALA A CA 1
ATOM 714 C C . ALA A 1 96 ? 5.264 -5.974 -10.953 1.00 94.88 96 ALA A C 1
ATOM 716 O O . ALA A 1 96 ? 6.479 -6.041 -10.792 1.00 94.88 96 ALA A O 1
ATOM 717 N N . GLN A 1 97 ? 4.700 -4.885 -11.481 1.00 91.81 97 GLN A N 1
ATOM 718 C CA . GLN A 1 97 ? 5.481 -3.739 -11.951 1.00 91.81 97 GLN A CA 1
ATOM 719 C C . GLN A 1 97 ? 6.123 -2.941 -10.813 1.00 91.81 97 GLN A C 1
ATOM 721 O O . GLN A 1 97 ? 7.171 -2.330 -11.018 1.00 91.81 97 GLN A O 1
ATOM 726 N N . CYS A 1 98 ? 5.555 -2.980 -9.603 1.00 95.12 98 CYS A N 1
ATOM 727 C CA . CYS A 1 98 ? 6.154 -2.322 -8.444 1.00 95.12 98 CYS A CA 1
ATOM 728 C C . CYS A 1 98 ? 7.509 -2.950 -8.058 1.00 95.12 98 CYS A C 1
ATOM 730 O O . CYS A 1 98 ? 8.317 -2.294 -7.404 1.00 95.12 98 CYS A O 1
ATOM 732 N N . GLU A 1 99 ? 7.790 -4.194 -8.465 1.00 92.94 99 GLU A N 1
ATOM 733 C CA . GLU A 1 99 ? 9.082 -4.850 -8.220 1.00 92.94 99 GLU A CA 1
ATOM 734 C C . GLU A 1 99 ? 10.235 -4.205 -8.993 1.00 92.94 99 GLU A C 1
ATOM 736 O O . GLU A 1 99 ? 11.376 -4.274 -8.542 1.00 92.94 99 GLU A O 1
ATOM 741 N N . GLY A 1 100 ? 9.933 -3.548 -10.119 1.00 88.25 100 GLY A N 1
ATOM 742 C CA . GLY A 1 100 ? 10.911 -2.842 -10.948 1.00 88.25 100 GLY A CA 1
ATOM 743 C C . GLY A 1 100 ? 11.311 -1.460 -10.426 1.00 88.25 100 GLY A C 1
ATOM 744 O O . GLY A 1 100 ? 12.074 -0.773 -11.094 1.00 88.25 100 GLY A O 1
ATOM 745 N N . ILE A 1 101 ? 10.784 -1.038 -9.273 1.00 90.69 101 ILE A N 1
ATOM 746 C CA . ILE A 1 101 ? 11.096 0.249 -8.644 1.00 90.69 101 ILE A CA 1
ATOM 747 C C . ILE A 1 101 ? 12.253 0.057 -7.661 1.00 90.69 101 ILE A C 1
ATOM 749 O O . ILE A 1 101 ? 12.172 -0.779 -6.756 1.00 90.69 101 ILE A O 1
ATOM 753 N N . GLU A 1 102 ? 13.315 0.847 -7.804 1.00 90.69 102 GLU A N 1
ATOM 754 C CA . GLU A 1 102 ? 14.533 0.668 -7.005 1.00 90.69 102 GLU A CA 1
ATOM 755 C C . GLU A 1 102 ? 14.408 1.295 -5.613 1.00 90.69 102 GLU A C 1
ATOM 757 O O . GLU A 1 102 ? 14.778 0.680 -4.608 1.00 90.69 102 GLU A O 1
ATOM 762 N N . ARG A 1 103 ? 13.870 2.518 -5.523 1.00 90.25 103 ARG A N 1
ATOM 763 C CA . ARG A 1 103 ? 13.772 3.231 -4.241 1.00 90.25 103 ARG A CA 1
ATOM 764 C C . ARG A 1 103 ? 12.638 2.700 -3.365 1.00 90.25 103 ARG A C 1
ATOM 766 O O . ARG A 1 103 ? 11.522 2.455 -3.827 1.00 90.25 103 ARG A O 1
ATOM 773 N N . GLY A 1 104 ? 12.906 2.627 -2.060 1.00 91.62 104 GLY A N 1
ATOM 774 C CA . GLY A 1 104 ? 11.970 2.125 -1.052 1.00 91.62 104 GLY A CA 1
ATOM 775 C C . GLY A 1 104 ? 10.656 2.904 -1.012 1.00 91.62 104 GLY A C 1
ATOM 776 O O . GLY A 1 104 ? 9.581 2.303 -1.095 1.00 91.62 104 GLY A O 1
ATOM 777 N N . ALA A 1 105 ? 10.714 4.235 -0.935 1.00 92.75 105 ALA A N 1
ATOM 778 C CA . ALA A 1 105 ? 9.509 5.058 -0.841 1.00 92.75 105 ALA A CA 1
ATOM 779 C C . ALA A 1 105 ? 8.568 4.971 -2.066 1.00 92.75 105 ALA A C 1
ATOM 781 O O . ALA A 1 105 ? 7.388 4.667 -1.867 1.00 92.75 105 ALA A O 1
ATOM 782 N N . PRO A 1 106 ? 9.018 5.146 -3.327 1.00 93.38 106 PRO A N 1
ATOM 783 C CA . PRO A 1 106 ? 8.146 4.961 -4.491 1.00 93.38 106 PRO A CA 1
ATOM 784 C C . PRO A 1 106 ? 7.632 3.522 -4.626 1.00 93.38 106 PRO A C 1
ATOM 786 O O . PRO A 1 106 ? 6.459 3.323 -4.956 1.00 93.38 106 PRO A O 1
ATOM 789 N N . ARG A 1 107 ? 8.462 2.517 -4.302 1.00 95.50 107 ARG A N 1
ATOM 790 C CA . ARG A 1 107 ? 8.083 1.099 -4.382 1.00 95.50 107 ARG A CA 1
ATOM 791 C C . ARG A 1 107 ? 6.978 0.750 -3.399 1.00 95.50 107 ARG A C 1
ATOM 793 O O . ARG A 1 107 ? 5.942 0.221 -3.789 1.00 95.50 107 ARG A O 1
ATOM 800 N N . THR A 1 108 ? 7.168 1.066 -2.123 1.00 97.50 108 THR A N 1
ATOM 801 C CA . THR A 1 108 ? 6.162 0.795 -1.084 1.00 97.50 108 THR A CA 1
ATOM 802 C C . THR A 1 108 ? 4.864 1.557 -1.360 1.00 97.50 108 THR A C 1
ATOM 804 O O . THR A 1 108 ? 3.779 0.976 -1.284 1.00 97.50 108 THR A O 1
ATOM 807 N N . LYS A 1 109 ? 4.958 2.817 -1.807 1.00 96.31 109 LYS A N 1
ATOM 808 C CA . LYS A 1 109 ? 3.798 3.620 -2.218 1.00 96.31 109 LYS A CA 1
ATOM 809 C C . LYS A 1 109 ? 3.064 3.037 -3.433 1.00 96.31 109 LYS A C 1
ATOM 811 O O . LYS A 1 109 ? 1.846 3.160 -3.507 1.00 96.31 109 LYS A O 1
ATOM 816 N N . CYS A 1 110 ? 3.764 2.405 -4.378 1.00 97.69 110 CYS A N 1
ATOM 817 C CA . CYS A 1 110 ? 3.157 1.729 -5.533 1.00 97.69 110 CYS A CA 1
ATOM 818 C C . CYS A 1 110 ? 2.132 0.672 -5.092 1.00 97.69 110 CYS A C 1
ATOM 820 O O . CYS A 1 110 ? 0.963 0.755 -5.475 1.00 97.69 110 CYS A O 1
ATOM 822 N N . TYR A 1 111 ? 2.529 -0.241 -4.199 1.00 98.44 111 TYR A N 1
ATOM 823 C CA . TYR A 1 111 ? 1.619 -1.246 -3.637 1.00 98.44 111 TYR A CA 1
ATOM 824 C C . TYR A 1 111 ? 0.449 -0.606 -2.877 1.00 98.44 111 TYR A C 1
ATOM 826 O O . TYR A 1 111 ? -0.694 -1.010 -3.085 1.00 98.44 111 TYR A O 1
ATOM 834 N N . CYS A 1 112 ? 0.705 0.428 -2.062 1.00 97.94 112 CYS A N 1
ATOM 835 C CA . CYS A 1 112 ? -0.339 1.133 -1.301 1.00 97.94 112 CYS A CA 1
ATOM 836 C C . CYS A 1 112 ? -1.419 1.736 -2.202 1.00 97.94 112 CYS A C 1
ATOM 838 O O . CYS A 1 112 ? -2.615 1.550 -1.970 1.00 97.94 112 CYS A O 1
ATOM 840 N N . LEU A 1 113 ? -1.004 2.417 -3.271 1.00 97.44 113 LEU A N 1
ATOM 841 C CA . LEU A 1 113 ? -1.925 3.047 -4.212 1.00 97.44 113 LEU A CA 1
ATOM 842 C C . LEU A 1 113 ? -2.744 2.013 -4.992 1.00 97.44 113 LEU A C 1
ATOM 844 O O . LEU A 1 113 ? -3.939 2.231 -5.203 1.00 97.44 113 LEU A O 1
ATOM 848 N N . ILE A 1 114 ? -2.144 0.883 -5.386 1.00 98.12 114 ILE A N 1
ATOM 849 C CA . ILE A 1 114 ? -2.876 -0.211 -6.045 1.00 98.12 114 ILE A CA 1
ATOM 850 C C . ILE A 1 114 ? -3.876 -0.850 -5.075 1.00 98.12 114 ILE A C 1
ATOM 852 O O . ILE A 1 114 ? -5.042 -1.009 -5.442 1.00 98.12 114 ILE A O 1
ATOM 856 N N . ALA A 1 115 ? -3.455 -1.164 -3.846 1.00 98.31 115 ALA A N 1
ATOM 857 C CA . ALA A 1 115 ? -4.322 -1.698 -2.794 1.00 98.31 115 ALA A CA 1
ATOM 858 C C . ALA A 1 115 ? -5.521 -0.775 -2.554 1.00 98.31 115 ALA A C 1
ATOM 860 O O . ALA A 1 115 ? -6.672 -1.212 -2.561 1.00 98.31 115 ALA A O 1
ATOM 861 N N . SER A 1 116 ? -5.256 0.527 -2.422 1.00 97.56 116 SER A N 1
ATOM 862 C CA . SER A 1 116 ? -6.274 1.558 -2.236 1.00 97.56 116 SER A CA 1
ATOM 863 C C . SER A 1 116 ? -7.229 1.636 -3.426 1.00 97.56 116 SER A C 1
ATOM 865 O O . SER A 1 116 ? -8.442 1.625 -3.234 1.00 97.56 116 SER A O 1
ATOM 867 N N . LYS A 1 117 ? -6.708 1.658 -4.659 1.00 96.75 117 LYS A N 1
ATOM 868 C CA . LYS A 1 117 ? -7.510 1.728 -5.891 1.00 96.75 117 LYS A CA 1
ATOM 869 C C . LYS A 1 117 ? -8.387 0.491 -6.097 1.00 96.75 117 LYS A C 1
ATOM 871 O O . LYS A 1 117 ? -9.503 0.623 -6.588 1.00 96.75 117 LYS A O 1
ATOM 876 N N . LYS A 1 118 ? -7.892 -0.695 -5.737 1.00 97.38 118 LYS A N 1
ATOM 877 C CA . LYS A 1 118 ? -8.642 -1.959 -5.824 1.00 97.38 118 LYS A CA 1
ATOM 878 C C . LYS A 1 118 ? -9.506 -2.243 -4.595 1.00 97.38 118 LYS A C 1
ATOM 880 O O . LYS A 1 118 ? -10.279 -3.195 -4.623 1.00 97.38 118 LYS A O 1
ATOM 885 N N . ASN A 1 119 ? -9.382 -1.433 -3.543 1.00 97.75 119 ASN A N 1
ATOM 886 C CA . ASN A 1 119 ? -9.960 -1.692 -2.228 1.00 97.75 119 ASN A CA 1
ATOM 887 C C . ASN A 1 119 ? -9.612 -3.097 -1.685 1.00 97.75 119 ASN A C 1
ATOM 889 O O . ASN A 1 119 ? -10.442 -3.766 -1.069 1.00 97.75 119 ASN A O 1
ATOM 893 N N . ASP A 1 120 ? -8.384 -3.549 -1.939 1.00 98.12 120 ASP A N 1
ATOM 894 C CA . ASP A 1 120 ? -7.920 -4.891 -1.595 1.00 98.12 120 ASP A CA 1
ATOM 895 C C . ASP A 1 120 ? -6.776 -4.818 -0.568 1.00 98.12 120 ASP A C 1
ATOM 897 O O . ASP A 1 120 ? -5.633 -4.524 -0.936 1.00 98.12 120 ASP A O 1
ATOM 901 N N . PRO A 1 121 ? -7.052 -5.074 0.725 1.00 97.50 121 PRO A N 1
ATOM 902 C CA . PRO A 1 121 ? -6.032 -5.029 1.766 1.00 97.50 121 PRO A CA 1
ATOM 903 C C . PRO A 1 121 ? -4.990 -6.148 1.650 1.00 97.50 121 PRO A C 1
ATOM 905 O O . PRO A 1 121 ? -3.902 -5.985 2.199 1.00 97.50 121 PRO A O 1
ATOM 908 N N . ALA A 1 122 ? -5.260 -7.246 0.933 1.00 97.88 122 ALA A N 1
ATOM 909 C CA . ALA A 1 122 ? -4.285 -8.331 0.773 1.00 97.88 122 ALA A CA 1
ATOM 910 C C . ALA A 1 122 ? -3.062 -7.887 -0.048 1.00 97.88 122 ALA A C 1
ATOM 912 O O . ALA A 1 122 ? -1.962 -8.408 0.119 1.00 97.88 122 ALA A O 1
ATOM 913 N N . ILE A 1 123 ? -3.209 -6.862 -0.895 1.00 98.19 123 ILE A N 1
ATOM 914 C CA . ILE A 1 123 ? -2.080 -6.272 -1.628 1.00 98.19 123 ILE A CA 1
ATOM 915 C C . ILE A 1 123 ? -1.076 -5.618 -0.666 1.00 98.19 123 ILE A C 1
ATOM 917 O O . ILE A 1 123 ? 0.122 -5.612 -0.948 1.00 98.19 123 ILE A O 1
ATOM 921 N N . CYS A 1 124 ? -1.520 -5.135 0.499 1.00 98.00 124 CYS A N 1
ATOM 922 C CA . CYS A 1 124 ? -0.628 -4.558 1.505 1.00 98.00 124 CYS A CA 1
ATOM 923 C C . CYS A 1 124 ? 0.352 -5.578 2.105 1.00 98.00 124 CYS A C 1
ATOM 925 O O . CYS A 1 124 ? 1.382 -5.173 2.641 1.00 98.00 124 CYS A O 1
ATOM 927 N N . ASP A 1 125 ? 0.086 -6.883 1.983 1.00 97.38 125 ASP A N 1
ATOM 928 C CA . ASP A 1 125 ? 1.029 -7.935 2.383 1.00 97.38 125 ASP A CA 1
ATOM 929 C C . ASP A 1 125 ? 2.271 -7.990 1.475 1.00 97.38 125 ASP A C 1
ATOM 931 O O . ASP A 1 125 ? 3.295 -8.540 1.870 1.00 97.38 125 ASP A O 1
ATOM 935 N N . GLN A 1 126 ? 2.200 -7.394 0.278 1.00 97.38 126 GLN A N 1
ATOM 936 C CA . GLN A 1 126 ? 3.314 -7.316 -0.675 1.00 97.38 126 GLN A CA 1
ATOM 937 C C . GLN A 1 126 ? 4.235 -6.113 -0.422 1.00 97.38 126 GLN A C 1
ATOM 939 O O . GLN A 1 126 ? 5.257 -5.981 -1.092 1.00 97.38 126 GLN A O 1
ATOM 944 N N . VAL A 1 127 ? 3.895 -5.225 0.522 1.00 96.88 127 VAL A N 1
ATOM 945 C CA . VAL A 1 127 ? 4.733 -4.067 0.866 1.00 96.88 127 VAL A CA 1
ATOM 946 C C . VAL A 1 127 ? 6.023 -4.570 1.529 1.00 96.88 127 VAL A C 1
ATOM 948 O O . VAL A 1 127 ? 5.955 -5.134 2.624 1.00 96.88 127 VAL A O 1
ATOM 951 N N . PRO A 1 128 ? 7.203 -4.377 0.909 1.00 94.44 128 PRO A N 1
ATOM 952 C CA . PRO A 1 128 ? 8.450 -4.869 1.476 1.00 94.44 128 PRO A CA 1
ATOM 953 C C . PRO A 1 128 ? 8.847 -4.067 2.719 1.00 94.44 128 PRO A C 1
ATOM 955 O O . PRO A 1 128 ? 8.696 -2.845 2.762 1.00 94.44 128 PRO A O 1
ATOM 958 N N . ALA A 1 129 ? 9.424 -4.751 3.707 1.00 90.69 129 ALA A N 1
ATOM 959 C CA . ALA A 1 129 ? 10.148 -4.082 4.780 1.00 90.69 129 ALA A CA 1
ATOM 960 C C . ALA A 1 129 ? 11.408 -3.419 4.203 1.00 90.69 129 ALA A C 1
ATOM 962 O O . ALA A 1 129 ? 12.119 -4.016 3.394 1.00 90.69 129 ALA A O 1
ATOM 963 N N . THR A 1 130 ? 11.673 -2.179 4.600 1.00 88.12 130 THR A N 1
ATOM 964 C CA . THR A 1 130 ? 12.819 -1.399 4.127 1.00 88.12 130 THR A CA 1
ATOM 965 C C . THR A 1 130 ? 13.281 -0.439 5.217 1.00 88.12 130 THR A C 1
ATOM 967 O O . THR A 1 130 ? 12.469 0.026 6.017 1.00 88.12 130 THR A O 1
ATOM 970 N N . ASP A 1 131 ? 14.578 -0.136 5.226 1.00 87.88 131 ASP A N 1
ATOM 971 C CA . ASP A 1 131 ? 15.198 0.829 6.144 1.00 87.88 131 ASP A CA 1
ATOM 972 C C . ASP A 1 131 ? 15.046 2.284 5.658 1.00 87.88 131 ASP A C 1
ATOM 974 O O . ASP A 1 131 ? 15.486 3.227 6.319 1.00 87.88 131 ASP A O 1
ATOM 978 N N . ASP A 1 132 ? 14.425 2.489 4.491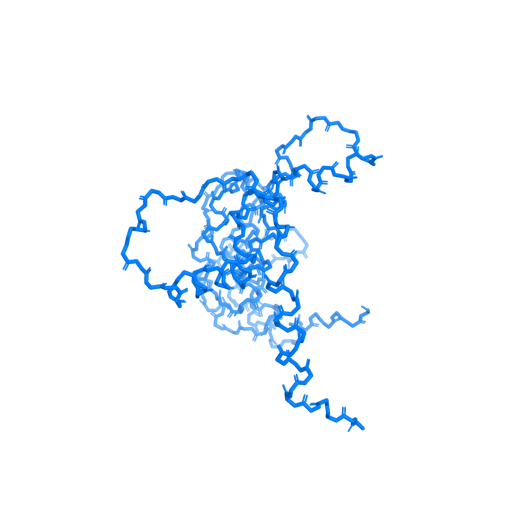 1.00 89.62 132 ASP A N 1
ATOM 979 C CA . ASP A 1 132 ? 14.104 3.815 3.973 1.00 89.62 132 ASP A CA 1
ATOM 980 C C . ASP A 1 132 ? 13.076 4.502 4.885 1.00 89.62 132 ASP A C 1
ATOM 982 O O . ASP A 1 132 ? 11.901 4.138 4.933 1.00 89.62 132 ASP A O 1
ATOM 986 N N . MET A 1 133 ? 13.516 5.543 5.595 1.00 86.69 133 MET A N 1
ATOM 987 C CA . MET A 1 133 ? 12.680 6.298 6.536 1.00 86.69 133 MET A CA 1
ATOM 988 C C . MET A 1 133 ? 11.487 6.994 5.864 1.00 86.69 133 MET A C 1
ATOM 990 O O . MET A 1 133 ? 10.541 7.395 6.548 1.00 86.69 133 MET A O 1
ATOM 994 N N . GLN A 1 134 ? 11.531 7.167 4.540 1.00 88.25 134 GLN A N 1
ATOM 995 C CA . GLN A 1 134 ? 10.450 7.756 3.753 1.00 88.25 134 GLN A CA 1
ATOM 996 C C . GLN A 1 134 ? 9.468 6.705 3.223 1.00 88.25 134 GLN A C 1
ATOM 998 O O . GLN A 1 134 ? 8.457 7.070 2.618 1.00 88.25 134 GLN A O 1
ATOM 1003 N N . ALA A 1 135 ? 9.739 5.417 3.434 1.00 93.12 135 ALA A N 1
ATOM 1004 C CA . ALA A 1 135 ? 8.891 4.348 2.949 1.00 93.12 135 ALA A CA 1
ATOM 1005 C C . ALA A 1 135 ? 7.588 4.190 3.737 1.00 93.12 135 ALA A C 1
ATOM 1007 O O . ALA A 1 135 ? 7.447 4.550 4.915 1.00 93.12 135 ALA A O 1
ATOM 1008 N N . TYR A 1 136 ? 6.618 3.621 3.033 1.00 94.19 136 TYR A N 1
ATOM 1009 C CA . TYR A 1 136 ? 5.332 3.246 3.585 1.00 94.19 136 TYR A CA 1
ATOM 1010 C C . TYR A 1 136 ? 5.443 1.853 4.193 1.00 94.19 136 TYR A C 1
ATOM 1012 O O . TYR A 1 136 ? 5.988 0.934 3.584 1.00 94.19 136 TYR A O 1
ATOM 1020 N N . LEU A 1 137 ? 4.909 1.700 5.398 1.00 95.19 137 LEU A N 1
ATOM 1021 C CA . LEU A 1 137 ? 4.789 0.416 6.066 1.00 95.19 137 LEU A CA 1
ATOM 1022 C C . LEU A 1 137 ? 3.464 -0.240 5.674 1.00 95.19 137 LEU A C 1
ATOM 1024 O O . LEU A 1 137 ? 2.516 0.419 5.235 1.00 95.19 137 LEU A O 1
ATOM 1028 N N . LYS A 1 138 ? 3.361 -1.547 5.919 1.00 96.12 138 LYS A N 1
ATOM 1029 C CA . LYS A 1 138 ? 2.116 -2.306 5.746 1.00 96.12 138 LYS A CA 1
ATOM 1030 C C . LYS A 1 138 ? 0.922 -1.637 6.437 1.00 96.12 138 LYS A C 1
ATOM 1032 O O . LYS A 1 138 ? -0.153 -1.532 5.851 1.00 96.12 138 LYS A O 1
ATOM 1037 N N . ILE A 1 139 ? 1.109 -1.142 7.659 1.00 96.06 139 ILE A N 1
ATOM 1038 C CA . ILE A 1 139 ? 0.047 -0.459 8.405 1.00 96.06 139 ILE A CA 1
ATOM 1039 C C . ILE A 1 139 ? -0.374 0.874 7.759 1.00 96.06 139 ILE A C 1
ATOM 1041 O O . ILE A 1 139 ? -1.552 1.220 7.832 1.00 96.06 139 ILE A O 1
ATOM 1045 N N . ASP A 1 140 ? 0.528 1.591 7.072 1.00 95.12 140 ASP A N 1
ATOM 1046 C CA . ASP A 1 140 ? 0.164 2.793 6.306 1.00 95.12 140 ASP A CA 1
ATOM 1047 C C . ASP A 1 140 ? -0.701 2.427 5.095 1.00 95.12 140 ASP A C 1
ATOM 1049 O O . ASP A 1 140 ? -1.731 3.059 4.859 1.00 95.12 140 ASP A O 1
ATOM 1053 N N . CYS A 1 141 ? -0.329 1.359 4.382 1.00 97.62 141 CYS A N 1
ATOM 1054 C CA . CYS A 1 141 ? -1.107 0.812 3.269 1.00 97.62 141 CYS A CA 1
ATOM 1055 C C . CYS A 1 141 ? -2.532 0.444 3.700 1.00 97.62 141 CYS A C 1
ATOM 1057 O O . CYS A 1 141 ? -3.514 0.908 3.119 1.00 97.62 141 CYS A O 1
ATOM 1059 N N . LEU A 1 142 ? -2.650 -0.361 4.762 1.00 97.94 142 LEU A N 1
ATOM 1060 C CA . LEU A 1 142 ? -3.936 -0.819 5.288 1.00 97.94 142 LEU A CA 1
ATOM 1061 C C . LEU A 1 142 ? -4.808 0.348 5.749 1.00 97.94 142 LEU A C 1
ATOM 1063 O O . LEU A 1 142 ? -6.018 0.348 5.524 1.00 97.94 142 LEU A O 1
ATOM 1067 N N . TRP A 1 143 ? -4.193 1.359 6.362 1.00 95.94 143 TRP A N 1
ATOM 1068 C CA . TRP A 1 143 ? -4.892 2.567 6.774 1.00 95.94 143 TRP A CA 1
ATOM 1069 C C . TRP A 1 143 ? -5.456 3.329 5.583 1.00 95.94 143 TRP A C 1
ATOM 1071 O O . TRP A 1 143 ? -6.620 3.721 5.606 1.00 95.94 143 TRP A O 1
ATOM 1081 N N . GLU A 1 144 ? -4.664 3.516 4.528 1.00 95.00 144 GLU A N 1
ATOM 1082 C CA . GLU A 1 144 ? -5.125 4.200 3.322 1.00 95.00 144 GLU A CA 1
ATOM 1083 C C . GLU A 1 144 ? -6.287 3.449 2.659 1.00 95.00 144 GLU A C 1
ATOM 1085 O O . GLU A 1 144 ? -7.290 4.075 2.310 1.00 95.00 144 GLU A O 1
ATOM 1090 N N . VAL A 1 145 ? -6.198 2.118 2.542 1.00 97.50 145 VAL A N 1
ATOM 1091 C CA . VAL A 1 145 ? -7.295 1.277 2.028 1.00 97.50 145 VAL A CA 1
ATOM 1092 C C . VAL A 1 145 ? -8.550 1.448 2.881 1.00 97.50 145 VAL A C 1
ATOM 1094 O O . VAL A 1 145 ? -9.634 1.664 2.335 1.00 97.50 145 VAL A O 1
ATOM 1097 N N . ALA A 1 146 ? -8.405 1.374 4.207 1.00 96.56 146 ALA A N 1
ATOM 1098 C CA . ALA A 1 146 ? -9.515 1.473 5.142 1.00 96.56 146 ALA A CA 1
ATOM 1099 C C . ALA A 1 146 ? -10.208 2.829 5.058 1.00 96.56 146 ALA A C 1
ATOM 1101 O O . ALA A 1 146 ? -11.418 2.883 4.849 1.00 96.56 146 ALA A O 1
ATOM 1102 N N . ILE A 1 147 ? -9.451 3.918 5.198 1.00 93.88 147 ILE A N 1
ATOM 1103 C CA . ILE A 1 147 ? -10.015 5.264 5.246 1.00 93.88 147 ILE A CA 1
ATOM 1104 C C . ILE A 1 147 ? -10.605 5.639 3.893 1.00 93.88 147 ILE A C 1
ATOM 1106 O O . ILE A 1 147 ? -11.762 6.030 3.854 1.00 93.88 147 ILE A O 1
ATOM 1110 N N . LYS A 1 148 ? -9.871 5.472 2.787 1.00 94.56 148 LYS A N 1
ATOM 1111 C CA . LYS A 1 148 ? -10.320 5.948 1.469 1.00 94.56 148 LYS A CA 1
ATOM 1112 C C . LYS A 1 148 ? -11.536 5.200 0.924 1.00 94.56 148 LYS A C 1
ATOM 1114 O O . LYS A 1 148 ? -12.329 5.789 0.198 1.00 94.56 148 LYS A O 1
ATOM 1119 N N . ASN A 1 149 ? -11.678 3.920 1.257 1.00 95.38 149 ASN A N 1
ATOM 1120 C CA . ASN A 1 149 ? -12.770 3.087 0.751 1.00 95.38 149 ASN A CA 1
ATOM 1121 C C . ASN A 1 149 ? -13.819 2.751 1.817 1.00 95.38 149 ASN A C 1
ATOM 1123 O O . ASN A 1 149 ? -14.680 1.904 1.577 1.00 95.38 149 ASN A O 1
ATOM 1127 N N . ASN A 1 150 ? -13.724 3.360 3.003 1.00 94.94 150 ASN A N 1
ATOM 1128 C CA . ASN A 1 150 ? -14.523 2.997 4.171 1.00 94.94 150 ASN A CA 1
ATOM 1129 C C . ASN A 1 150 ? -14.523 1.472 4.430 1.00 94.94 150 ASN A C 1
ATOM 1131 O O . ASN A 1 150 ? -15.571 0.862 4.647 1.00 94.94 150 ASN A O 1
ATOM 1135 N N . ASN A 1 151 ? -13.346 0.841 4.334 1.00 96.56 151 ASN A N 1
ATOM 1136 C CA . ASN A 1 151 ? -13.191 -0.611 4.363 1.00 96.56 151 ASN A CA 1
ATOM 1137 C C . ASN A 1 151 ? -12.855 -1.120 5.781 1.00 96.56 151 ASN A C 1
ATOM 1139 O O . ASN A 1 151 ? -11.699 -1.048 6.212 1.00 96.56 151 ASN A O 1
ATOM 1143 N N . PRO A 1 152 ? -13.827 -1.701 6.510 1.00 95.88 152 PRO A N 1
ATOM 1144 C CA . PRO A 1 152 ? -13.598 -2.224 7.852 1.00 95.88 152 PRO A CA 1
ATOM 1145 C C . PRO A 1 152 ? -12.642 -3.423 7.905 1.00 95.88 152 PRO A C 1
ATOM 1147 O O . PRO A 1 152 ? -11.956 -3.600 8.913 1.00 95.88 152 PRO A O 1
ATOM 1150 N N . ALA A 1 153 ? -12.587 -4.238 6.847 1.00 96.88 153 ALA A N 1
ATOM 1151 C CA . ALA A 1 153 ? -11.715 -5.410 6.795 1.00 96.88 153 ALA A CA 1
ATOM 1152 C C . ALA A 1 153 ? -10.236 -5.001 6.746 1.00 96.88 153 ALA A C 1
ATOM 1154 O O . ALA A 1 153 ? -9.395 -5.652 7.361 1.00 96.88 153 ALA A O 1
ATOM 1155 N N . ALA A 1 154 ? -9.922 -3.873 6.102 1.00 97.25 154 ALA A N 1
ATOM 1156 C CA . ALA A 1 154 ? -8.575 -3.311 6.112 1.00 97.25 154 ALA A CA 1
ATOM 1157 C C . ALA A 1 154 ? -8.142 -2.858 7.522 1.00 97.25 154 ALA A C 1
ATOM 1159 O O . ALA A 1 154 ? -7.002 -3.106 7.910 1.00 97.25 154 ALA A O 1
ATOM 1160 N N . CYS A 1 155 ? -9.054 -2.302 8.337 1.00 97.12 155 CYS A N 1
ATOM 1161 C CA . CYS A 1 155 ? -8.762 -2.043 9.754 1.00 97.12 155 CYS A CA 1
ATOM 1162 C C . CYS A 1 155 ? -8.489 -3.342 10.531 1.00 97.12 155 CYS A C 1
ATOM 1164 O O . CYS A 1 155 ? -7.637 -3.362 11.415 1.00 97.12 155 CYS A O 1
ATOM 1166 N N . ASP A 1 156 ? -9.216 -4.428 10.245 1.00 97.19 156 ASP A N 1
ATOM 1167 C CA . ASP A 1 156 ? -9.009 -5.708 10.935 1.00 97.19 156 ASP A CA 1
ATOM 1168 C C . ASP A 1 156 ? -7.669 -6.353 10.584 1.00 97.19 156 ASP A C 1
ATOM 1170 O O . ASP A 1 156 ? -7.015 -6.912 11.466 1.00 97.19 156 ASP A O 1
ATOM 1174 N N . ALA A 1 157 ? -7.236 -6.216 9.329 1.00 96.94 157 ALA A N 1
ATOM 1175 C CA . ALA A 1 157 ? -5.958 -6.724 8.841 1.00 96.94 157 ALA A CA 1
ATOM 1176 C C . ALA A 1 157 ? -4.735 -6.059 9.504 1.00 96.94 157 ALA A C 1
ATOM 1178 O O . ALA A 1 157 ? -3.641 -6.614 9.445 1.00 96.94 157 ALA A O 1
ATOM 1179 N N . MET A 1 158 ? -4.906 -4.919 10.188 1.00 95.75 158 MET A N 1
ATOM 1180 C CA . MET A 1 158 ? -3.846 -4.302 11.002 1.00 95.75 158 MET A CA 1
ATOM 1181 C C . MET A 1 158 ? -3.487 -5.132 12.243 1.00 95.75 158 MET A C 1
ATOM 1183 O O . MET A 1 158 ? -2.430 -4.937 12.841 1.00 95.75 158 MET A O 1
ATOM 1187 N N . GLY A 1 159 ? -4.370 -6.039 12.673 1.00 94.31 159 GLY A N 1
ATOM 1188 C CA . GLY A 1 159 ? -4.148 -6.863 13.857 1.00 94.31 159 GLY A CA 1
ATOM 1189 C C . GLY A 1 159 ? -3.915 -6.023 15.117 1.00 94.31 159 GLY A C 1
ATOM 1190 O O . GLY A 1 159 ? -4.737 -5.174 15.468 1.00 94.31 159 GLY A O 1
ATOM 1191 N N . ASN A 1 160 ? -2.799 -6.292 15.799 1.00 93.56 160 ASN A N 1
ATOM 1192 C CA . ASN A 1 160 ? -2.373 -5.592 17.017 1.00 93.56 160 ASN A CA 1
ATOM 1193 C C . ASN A 1 160 ? -1.245 -4.580 16.755 1.00 93.56 160 ASN A C 1
ATOM 1195 O O . ASN A 1 160 ? -0.681 -4.034 17.707 1.00 93.56 160 ASN A O 1
ATOM 1199 N N . GLU A 1 161 ? -0.878 -4.360 15.490 1.00 90.81 161 GLU A N 1
ATOM 1200 C CA . GLU A 1 161 ? 0.143 -3.382 15.134 1.00 90.81 161 GLU A CA 1
ATOM 1201 C C . GLU A 1 161 ? -0.360 -1.965 15.428 1.00 90.81 161 GLU A C 1
ATOM 1203 O O . GLU A 1 161 ? -1.536 -1.634 15.242 1.00 90.81 161 GLU A O 1
ATOM 1208 N N . LYS A 1 162 ? 0.552 -1.120 15.911 1.00 93.38 162 LYS A N 1
ATOM 1209 C CA . LYS A 1 162 ? 0.293 0.298 16.133 1.00 93.38 162 LYS A CA 1
ATOM 1210 C C . LYS A 1 162 ? 1.533 1.111 15.819 1.00 93.38 162 LYS A C 1
ATOM 1212 O O . LYS A 1 162 ? 2.632 0.764 16.253 1.00 93.38 162 LYS A O 1
ATOM 1217 N N . ILE A 1 163 ? 1.340 2.206 15.103 1.00 92.88 163 ILE A N 1
ATOM 1218 C CA . ILE A 1 163 ? 2.384 3.201 14.861 1.00 92.88 163 ILE A CA 1
ATOM 1219 C C . ILE A 1 163 ? 1.829 4.593 15.121 1.00 92.88 163 ILE A C 1
ATOM 1221 O O . ILE A 1 163 ? 0.619 4.807 15.087 1.00 92.88 163 ILE A O 1
ATOM 1225 N N . SER A 1 164 ? 2.720 5.551 15.336 1.00 92.81 164 SER A N 1
ATOM 1226 C CA . SER A 1 164 ? 2.353 6.960 15.430 1.00 92.81 164 SER A CA 1
ATOM 1227 C C . SER A 1 164 ? 3.090 7.731 14.351 1.00 92.81 164 SER A C 1
ATOM 1229 O O . SER A 1 164 ? 4.320 7.764 14.338 1.00 92.81 164 SER A O 1
ATOM 1231 N N . ARG A 1 165 ? 2.341 8.367 13.450 1.00 87.56 165 ARG A N 1
ATOM 1232 C CA . ARG A 1 165 ? 2.896 9.291 12.455 1.00 87.56 165 ARG A CA 1
ATOM 1233 C C . ARG A 1 165 ? 2.652 10.719 12.934 1.00 87.56 165 ARG A C 1
ATOM 1235 O O . ARG A 1 165 ? 1.557 11.051 13.399 1.00 87.56 165 ARG A O 1
ATOM 1242 N N . MET A 1 166 ? 3.665 11.574 12.798 1.00 81.56 166 MET A N 1
ATOM 1243 C CA . MET A 1 166 ? 3.503 13.014 12.998 1.00 81.56 166 MET A CA 1
ATOM 1244 C C . MET A 1 166 ? 2.356 13.483 12.078 1.00 81.56 166 MET A C 1
ATOM 1246 O O . MET A 1 166 ? 2.335 13.118 10.908 1.00 81.56 166 MET A O 1
ATOM 1250 N N . PHE A 1 167 ? 1.368 14.204 12.617 1.00 81.38 167 PHE A N 1
ATOM 1251 C CA . PHE A 1 167 ? 0.137 14.690 11.951 1.00 81.38 167 PHE A CA 1
ATOM 1252 C C . PHE A 1 167 ? -1.032 13.712 11.746 1.00 81.38 167 PHE A C 1
ATOM 1254 O O . PHE A 1 167 ? -2.173 14.170 11.725 1.00 81.38 167 PHE A O 1
ATOM 1261 N N . ILE A 1 168 ? -0.818 12.396 11.656 1.00 81.25 168 ILE A N 1
ATOM 1262 C CA . ILE A 1 168 ? -1.941 11.431 11.581 1.00 81.25 168 ILE A CA 1
ATOM 1263 C C . ILE A 1 168 ? -2.368 10.994 12.988 1.00 81.25 168 ILE A C 1
ATOM 1265 O O . ILE A 1 168 ? -3.553 10.745 13.222 1.00 81.25 168 ILE A O 1
ATOM 1269 N N . GLY A 1 169 ? -1.425 10.969 13.934 1.00 89.44 169 GLY A N 1
ATOM 1270 C CA . GLY A 1 169 ? -1.629 10.428 15.274 1.00 89.44 169 GLY A CA 1
ATOM 1271 C C . GLY A 1 169 ? -1.398 8.919 15.308 1.00 89.44 169 GLY A C 1
ATOM 1272 O O . GLY A 1 169 ? -0.640 8.383 14.497 1.00 89.44 169 GLY A O 1
ATOM 1273 N N . GLU A 1 170 ? -2.034 8.245 16.266 1.00 92.56 170 GLU A N 1
ATOM 1274 C CA . GLU A 1 170 ? -1.960 6.789 16.380 1.00 92.56 170 GLU A CA 1
ATOM 1275 C C . GLU A 1 170 ? -2.757 6.118 15.255 1.00 92.56 170 GLU A C 1
ATOM 1277 O O . GLU A 1 170 ? -3.966 6.321 15.100 1.00 92.56 170 GLU A O 1
ATOM 1282 N N . MET A 1 171 ? -2.070 5.262 14.512 1.00 93.44 171 MET A N 1
ATOM 1283 C CA . MET A 1 171 ? -2.637 4.344 13.541 1.00 93.44 171 MET A CA 1
ATOM 1284 C C . MET A 1 171 ? -2.666 2.959 14.173 1.00 93.44 171 MET A C 1
ATOM 1286 O O . MET A 1 171 ? -1.629 2.317 14.330 1.00 93.44 171 MET A O 1
ATOM 1290 N N . SER A 1 172 ? -3.856 2.525 14.568 1.00 96.25 172 SER A N 1
ATOM 1291 C CA . SER A 1 172 ? -4.131 1.204 15.119 1.00 96.25 172 SER A CA 1
ATOM 1292 C C . SER A 1 172 ? -5.485 0.717 14.611 1.00 96.25 172 SER A C 1
ATOM 1294 O O . SER A 1 172 ? -6.312 1.505 14.139 1.00 96.25 172 SER A O 1
ATOM 1296 N N . ARG A 1 173 ? -5.759 -0.586 14.740 1.00 96.75 173 ARG A N 1
ATOM 1297 C CA . ARG A 1 173 ? -7.074 -1.156 14.400 1.00 96.75 173 ARG A CA 1
ATOM 1298 C C . ARG A 1 173 ? -8.219 -0.391 15.071 1.00 96.75 173 ARG A C 1
ATOM 1300 O O . ARG A 1 173 ? -9.240 -0.121 14.440 1.00 96.75 173 ARG A O 1
ATOM 1307 N N . GLN A 1 174 ? -8.053 -0.024 16.341 1.00 95.69 174 GLN A N 1
ATOM 1308 C CA . GLN A 1 174 ? -9.078 0.684 17.100 1.00 95.69 174 GLN A CA 1
ATOM 1309 C C . GLN A 1 174 ? -9.294 2.107 16.574 1.00 95.69 174 GLN A C 1
ATOM 1311 O O . GLN A 1 174 ? -10.441 2.481 16.319 1.00 95.69 174 GLN A O 1
ATOM 1316 N N . THR A 1 175 ? -8.224 2.883 16.367 1.00 95.06 175 THR A N 1
ATOM 1317 C CA . THR A 1 175 ? -8.357 4.254 15.848 1.00 95.06 175 THR A CA 1
ATOM 1318 C C . THR A 1 175 ? -8.887 4.264 14.414 1.00 95.06 175 THR A C 1
ATOM 1320 O O . THR A 1 175 ? -9.707 5.116 14.073 1.00 95.06 175 THR A O 1
ATOM 1323 N N . CYS A 1 176 ? -8.521 3.268 13.602 1.00 95.56 176 CYS A N 1
ATOM 1324 C CA . CYS A 1 176 ? -9.063 3.053 12.260 1.00 95.56 176 CYS A CA 1
ATOM 1325 C C . CYS A 1 176 ? -10.587 2.865 12.306 1.00 95.56 176 CYS A C 1
ATOM 1327 O O . CYS A 1 176 ? -11.333 3.617 11.679 1.00 95.56 176 CYS A O 1
ATOM 1329 N N . ARG A 1 177 ? -11.075 1.929 13.134 1.00 95.31 177 ARG A N 1
ATOM 1330 C CA . ARG A 1 177 ? -12.516 1.673 13.307 1.00 95.31 177 ARG A CA 1
ATOM 1331 C C . ARG A 1 177 ? -13.280 2.893 13.815 1.00 95.31 177 ARG A C 1
ATOM 1333 O O . ARG A 1 177 ? -14.382 3.156 13.340 1.00 95.31 177 ARG A O 1
ATOM 1340 N N . GLN A 1 178 ? -12.694 3.645 14.744 1.00 94.06 178 GLN A N 1
ATOM 1341 C CA . GLN A 1 178 ? -13.286 4.885 15.246 1.00 94.06 178 GLN A CA 1
ATOM 1342 C C . GLN A 1 178 ? -13.437 5.935 14.136 1.00 94.06 178 GLN A C 1
ATOM 1344 O O . GLN A 1 178 ? -14.487 6.567 14.052 1.00 94.06 178 GLN A O 1
ATOM 1349 N N . ARG A 1 179 ? -12.440 6.084 13.252 1.00 92.50 179 ARG A N 1
ATOM 1350 C CA . ARG A 1 179 ? -12.511 7.014 12.110 1.00 92.50 179 ARG A CA 1
ATOM 1351 C C . ARG A 1 179 ? -13.535 6.614 11.054 1.00 92.50 179 ARG A C 1
ATOM 1353 O O . ARG A 1 179 ? -14.180 7.481 10.470 1.00 92.50 179 ARG A O 1
ATOM 1360 N N . LEU A 1 180 ? -13.707 5.313 10.818 1.00 93.00 180 LEU A N 1
ATOM 1361 C CA . LEU A 1 180 ? -14.779 4.839 9.939 1.00 93.00 180 LEU A CA 1
ATOM 1362 C C . LEU A 1 180 ? -16.155 5.148 10.542 1.00 93.00 180 LEU A C 1
ATOM 1364 O O . LEU A 1 180 ? -17.046 5.622 9.842 1.00 93.00 180 LEU A O 1
ATOM 1368 N N . ALA A 1 181 ? -16.314 4.954 11.856 1.00 90.94 181 ALA A N 1
ATOM 1369 C CA . ALA A 1 181 ? -17.564 5.249 12.555 1.00 90.94 181 ALA A CA 1
ATOM 1370 C C . ALA A 1 181 ? -17.898 6.752 12.589 1.00 90.94 181 ALA A C 1
ATOM 1372 O O . ALA A 1 181 ? -19.072 7.112 12.594 1.00 90.94 181 ALA A O 1
ATOM 1373 N N . SER A 1 182 ? -16.888 7.629 12.590 1.00 86.81 182 SER A N 1
ATOM 1374 C CA . SER A 1 182 ? -17.071 9.086 12.551 1.00 86.81 182 SER A CA 1
ATOM 1375 C C . SER A 1 182 ? -17.321 9.647 11.144 1.00 86.81 182 SER A C 1
ATOM 1377 O O . SER A 1 182 ? -17.465 10.860 10.997 1.00 86.81 182 SER A O 1
ATOM 1379 N N . GLY A 1 183 ? -17.375 8.801 10.108 1.00 77.38 183 GLY A N 1
ATOM 1380 C CA . GLY A 1 183 ? -17.636 9.231 8.731 1.00 77.38 183 GLY A CA 1
ATOM 1381 C C . GLY A 1 183 ? -16.468 9.966 8.065 1.00 77.38 183 GLY A C 1
ATOM 1382 O O . GLY A 1 183 ? -16.640 10.542 6.996 1.00 77.38 183 GLY A O 1
ATOM 1383 N N . GLN A 1 184 ? -15.262 9.922 8.641 1.00 69.12 184 GLN A N 1
ATOM 1384 C CA . GLN A 1 184 ? -14.067 10.584 8.091 1.00 69.12 184 GLN A CA 1
ATOM 1385 C C . GLN A 1 184 ? -13.448 9.849 6.880 1.00 69.12 184 GLN A C 1
ATOM 1387 O O . GLN A 1 184 ? -12.336 10.174 6.470 1.00 69.12 184 GLN A O 1
ATOM 1392 N N . GLY A 1 185 ? -14.143 8.853 6.317 1.00 55.59 185 GLY A N 1
ATOM 1393 C CA . GLY A 1 185 ? -13.669 8.0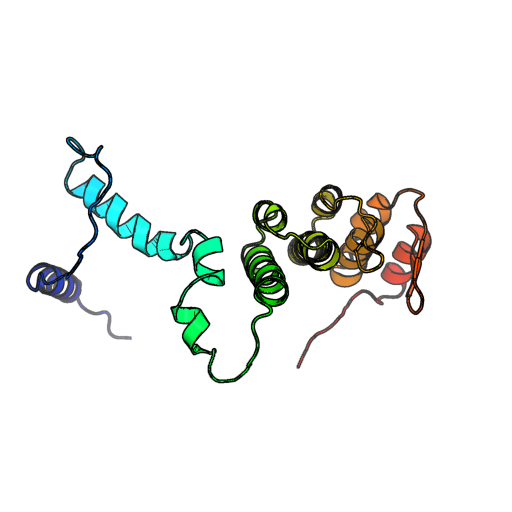10 5.214 1.00 55.59 185 GLY A CA 1
ATOM 1394 C C . GLY A 1 185 ? -13.996 8.504 3.799 1.00 55.59 185 GLY A C 1
ATOM 1395 O O . GLY A 1 185 ? -13.644 7.842 2.831 1.00 55.59 185 GLY A O 1
ATOM 1396 N N . VAL A 1 186 ? -14.669 9.645 3.632 1.00 49.47 186 VAL A N 1
ATOM 1397 C CA . VAL A 1 186 ? -15.062 10.120 2.295 1.00 49.47 186 VAL A CA 1
ATOM 1398 C C . VAL A 1 186 ? -14.235 11.342 1.920 1.00 49.47 186 VAL A C 1
ATOM 1400 O O . VAL A 1 186 ? -14.593 12.483 2.199 1.00 49.47 186 VAL A O 1
ATOM 1403 N N . GLY A 1 187 ? -13.097 11.083 1.277 1.00 50.22 187 GLY A N 1
ATOM 1404 C CA . GLY A 1 187 ? -12.421 12.068 0.442 1.00 50.22 187 GLY A CA 1
ATOM 1405 C C . GLY A 1 187 ? -13.225 12.264 -0.837 1.00 50.22 187 GLY A C 1
ATOM 1406 O O . GLY A 1 187 ? -12.880 11.715 -1.880 1.00 50.22 187 GLY A O 1
ATOM 1407 N N . GLU A 1 188 ? -14.315 13.016 -0.736 1.00 39.69 188 GLU A N 1
ATOM 1408 C CA . GLU A 1 188 ? -15.031 13.576 -1.874 1.00 39.69 188 GLU A CA 1
ATOM 1409 C C . GLU A 1 188 ? -14.079 14.535 -2.609 1.00 39.69 188 GLU A C 1
ATOM 1411 O O . GLU A 1 188 ? -13.904 15.692 -2.238 1.00 39.69 188 GLU A O 1
ATOM 1416 N N . SER A 1 189 ? -13.375 14.014 -3.618 1.00 43.22 189 SER A N 1
ATOM 1417 C CA . SER A 1 189 ? -12.655 14.827 -4.600 1.00 43.22 189 SER A CA 1
ATOM 1418 C C . SER A 1 189 ? -13.645 15.221 -5.692 1.00 43.22 189 SER A C 1
ATOM 1420 O O . SER A 1 189 ? -13.666 14.620 -6.763 1.00 43.22 189 SER A O 1
ATOM 1422 N N . THR A 1 190 ? -14.497 16.199 -5.389 1.00 38.12 190 THR A N 1
ATOM 1423 C CA . THR A 1 190 ? -15.322 16.897 -6.381 1.00 38.12 190 THR A CA 1
ATOM 1424 C C . THR A 1 190 ? -14.698 18.269 -6.612 1.00 38.12 190 THR A C 1
ATOM 1426 O O . THR A 1 190 ? -15.046 19.222 -5.919 1.00 38.12 190 THR A O 1
ATOM 1429 N N . LEU A 1 191 ? -13.744 18.354 -7.543 1.00 32.78 191 LEU A N 1
ATOM 1430 C CA . LEU A 1 191 ? -13.307 19.583 -8.219 1.00 32.78 191 LEU A CA 1
ATOM 1431 C C . LEU A 1 191 ? -12.863 19.240 -9.643 1.00 32.78 191 LEU A C 1
ATOM 1433 O O . LEU A 1 191 ? -12.058 18.292 -9.786 1.00 32.78 191 LEU A O 1
#

Secondary structure (DSSP, 8-state):
--PPPHHHHHHHHHHHHHT-------PPPS--SS--HHHHHHHHHHHHHGGGGS-HHHHHT-TTTGGGTTS--S--HHHHHHHHHHHHHHHHT-GGGGGG--SHHHHHHHHHHHHHHHT-GGGGGG----S-TTSPPHHHHHHHHHHHHT-HHHHHHTTT-EEEETTTEEEEHHHHHHHHHTTTT------

Nearest PDB structures (foldseek):
  6sgb-assembly1_FX  TM=3.641E-01  e=1.837E+00  Trypanosoma brucei brucei
  8e0m-assembly1_C  TM=2.611E-01  e=5.937E+00  synthetic construct

Foldseek 3Di:
DDDDPVVVVVVVVVVVVVPPDPPDPDDDDDPDPDDDPVRVVVVVVVCVVCVVPPVLLCVLVPVVVVVVVPPDDDPPSQVSSLQSLLVSCLVVLPLVSLVVRDDQASSLVSLLSSCQVVLNLVSLVVRDDDPPPNHDHSLNSLLSSCQQVVDLVSLVVQPQDWDQDVPVGIRHSVVSVVCSVVVNRHPPPDD

Radius of gyration: 24.06 Å; Cα contacts (8 Å, |Δi|>4): 204; chains: 1; bounding box: 49×45×69 Å